Protein AF-0000000084627590 (afdb_homodimer)

pLDDT: mean 93.14, std 7.11, range [41.91, 98.88]

Organism: Rhizophagus irregularis (strain DAOM 197198w) (NCBI:txid1432141)

Radius of gyration: 23.49 Å; Cα contacts (8 Å, |Δi|>4): 809; chains: 2; bounding box: 44×70×53 Å

InterPro domains:
  IPR007681 Ran-interacting Mog1 protein [PF04603] (4-145)
  IPR007681 Ran-interacting Mog1 protein [PTHR15837] (4-186)
  IPR016123 Mog1/PsbP, alpha/beta/alpha sandwich [SSF55724] (2-186)

Structure (mmCIF, N/CA/C/O backbone):
data_AF-0000000084627590-model_v1
#
loop_
_entity.id
_entity.type
_entity.pdbx_description
1 polymer Mog1p
#
loop_
_atom_site.group_PDB
_atom_site.id
_atom_site.type_symbol
_atom_site.label_atom_id
_atom_site.label_alt_id
_atom_site.label_comp_id
_atom_site.label_asym_id
_atom_site.label_entity_id
_atom_site.label_seq_id
_atom_site.pdbx_PDB_ins_code
_atom_site.Cartn_x
_atom_site.Cartn_y
_atom_site.Cartn_z
_atom_site.occupancy
_atom_site.B_iso_or_equiv
_atom_site.auth_seq_id
_atom_site.auth_comp_id
_atom_site.auth_asym_id
_atom_site.auth_atom_id
_atom_site.pdbx_PDB_model_num
ATOM 1 N N . MET A 1 1 ? -9.508 18.25 -9.602 1 74.38 1 MET A N 1
ATOM 2 C CA . MET A 1 1 ? -10.688 18.078 -8.758 1 74.38 1 MET A CA 1
ATOM 3 C C . MET A 1 1 ? -10.289 17.672 -7.344 1 74.38 1 MET A C 1
ATOM 5 O O . MET A 1 1 ? -9.266 17 -7.148 1 74.38 1 MET A O 1
ATOM 9 N N . ASP A 1 2 ? -10.898 18.266 -6.332 1 90.06 2 ASP A N 1
ATOM 10 C CA . ASP A 1 2 ? -10.578 18 -4.934 1 90.06 2 ASP A CA 1
ATOM 11 C C . ASP A 1 2 ? -10.977 16.578 -4.539 1 90.06 2 ASP A C 1
ATOM 13 O O . ASP A 1 2 ? -11.938 16.031 -5.078 1 90.06 2 ASP A O 1
ATOM 17 N N . LYS A 1 3 ? -10.148 16.016 -3.76 1 95.44 3 LYS A N 1
ATOM 18 C CA . LYS A 1 3 ? -10.43 14.695 -3.223 1 95.44 3 LYS A CA 1
ATOM 19 C C . LYS A 1 3 ? -11.242 14.781 -1.937 1 95.44 3 LYS A C 1
ATOM 21 O O . LYS A 1 3 ? -10.984 15.641 -1.089 1 95.44 3 LYS A O 1
ATOM 26 N N . GLU A 1 4 ? -12.227 13.945 -1.84 1 95.62 4 GLU A N 1
ATOM 27 C CA . GLU A 1 4 ? -12.977 13.836 -0.59 1 95.62 4 GLU A CA 1
ATOM 28 C C . GLU A 1 4 ? -12.234 12.969 0.425 1 95.62 4 GLU A C 1
ATOM 30 O O . GLU A 1 4 ? -11.797 11.867 0.103 1 95.62 4 GLU A O 1
ATOM 35 N N . LEU A 1 5 ? -12.094 13.547 1.622 1 96.5 5 LEU A N 1
ATOM 36 C CA . LEU A 1 5 ? -11.445 12.844 2.723 1 96.5 5 LEU A CA 1
ATOM 37 C C . LEU A 1 5 ? -12.422 12.617 3.875 1 96.5 5 LEU A C 1
ATOM 39 O O . LEU A 1 5 ? -13.344 13.406 4.074 1 96.5 5 LEU A O 1
ATOM 43 N N . PHE A 1 6 ? -12.211 11.555 4.613 1 95.06 6 PHE A N 1
ATOM 44 C CA . PHE A 1 6 ? -13.016 11.234 5.789 1 95.06 6 PHE A CA 1
ATOM 45 C C . PHE A 1 6 ? -14.5 11.242 5.453 1 95.06 6 PHE A C 1
ATOM 47 O O . PHE A 1 6 ? -15.289 11.914 6.117 1 95.06 6 PHE A O 1
ATOM 54 N N . GLY A 1 7 ? -14.797 10.484 4.418 1 90.88 7 GLY A N 1
ATOM 55 C CA . GLY A 1 7 ? -16.188 10.344 4.027 1 90.88 7 GLY A CA 1
ATOM 56 C C . GLY A 1 7 ? -16.797 11.625 3.498 1 90.88 7 GLY A C 1
ATOM 57 O O . GLY A 1 7 ? -18.016 11.836 3.605 1 90.88 7 GLY A O 1
ATOM 58 N N . GLY A 1 8 ? -15.969 12.531 3.086 1 94.88 8 GLY A N 1
ATOM 59 C CA . GLY A 1 8 ? -16.469 13.773 2.52 1 94.88 8 GLY A CA 1
ATOM 60 C C . GLY A 1 8 ? -16.469 14.922 3.508 1 94.88 8 GLY A C 1
ATOM 61 O O . GLY A 1 8 ? -16.75 16.062 3.139 1 94.88 8 GLY A O 1
ATOM 62 N N . SER A 1 9 ? -16.109 14.672 4.695 1 96.81 9 SER A N 1
ATOM 63 C CA . SER A 1 9 ? -16.109 15.711 5.719 1 96.81 9 SER A CA 1
ATOM 64 C C . SER A 1 9 ? -15.023 16.734 5.465 1 96.81 9 SER A C 1
ATOM 66 O O . SER A 1 9 ? -15.117 17.891 5.914 1 96.81 9 SER A O 1
ATOM 68 N N . ILE A 1 10 ? -14.016 16.344 4.797 1 97.75 10 ILE A N 1
ATOM 69 C CA . ILE A 1 10 ? -12.922 17.219 4.375 1 97.75 10 ILE A CA 1
ATOM 70 C C . ILE A 1 10 ? -12.68 17.047 2.879 1 97.75 10 ILE A C 1
ATOM 72 O O . ILE A 1 10 ? -12.914 15.977 2.322 1 97.75 10 ILE A O 1
ATOM 76 N N . SER A 1 11 ? -12.336 18.125 2.209 1 98.19 11 SER A N 1
ATOM 77 C CA . SER A 1 11 ? -11.883 18.047 0.823 1 98.19 11 SER A CA 1
ATOM 78 C C . SER A 1 11 ? -10.586 18.812 0.62 1 98.19 11 SER A C 1
ATOM 80 O O . SER A 1 11 ? -10.344 19.828 1.282 1 98.19 11 SER A O 1
ATOM 82 N N . MET A 1 12 ? -9.805 18.375 -0.236 1 98.38 12 MET A N 1
ATOM 83 C CA . MET A 1 12 ? -8.508 18.984 -0.513 1 98.38 12 MET A CA 1
ATOM 84 C C . MET A 1 12 ? -7.926 18.453 -1.82 1 98.38 12 MET A C 1
ATOM 86 O O . MET A 1 12 ? -8.195 17.312 -2.211 1 98.38 12 MET A O 1
ATOM 90 N N . TYR A 1 13 ? -7.18 19.266 -2.439 1 98.31 13 TYR A N 1
ATOM 91 C CA . TYR A 1 13 ? -6.418 18.828 -3.602 1 98.31 13 TYR A CA 1
ATOM 92 C C . TYR A 1 13 ? -5.363 17.797 -3.205 1 98.31 13 TYR A C 1
ATOM 94 O O . TYR A 1 13 ? -4.68 17.969 -2.191 1 98.31 13 TYR A O 1
ATOM 102 N N . ILE A 1 14 ? -5.328 16.703 -3.912 1 98.19 14 ILE A N 1
ATOM 103 C CA . ILE A 1 14 ? -4.254 15.719 -3.854 1 98.19 14 ILE A CA 1
ATOM 104 C C . ILE A 1 14 ? -3.66 15.523 -5.246 1 98.19 14 ILE A C 1
ATOM 106 O O . ILE A 1 14 ? -4.391 15.258 -6.207 1 98.19 14 ILE A O 1
ATOM 110 N N . PRO A 1 15 ? -2.377 15.695 -5.363 1 96.5 15 PRO A N 1
ATOM 111 C CA . PRO A 1 15 ? -1.807 15.508 -6.699 1 96.5 15 PRO A CA 1
ATOM 112 C C . PRO A 1 15 ? -2.211 14.18 -7.332 1 96.5 15 PRO A C 1
ATOM 114 O O . PRO A 1 15 ? -2.271 13.156 -6.645 1 96.5 15 PRO A O 1
ATOM 117 N N . PRO A 1 16 ? -2.465 14.141 -8.617 1 93.19 16 PRO A N 1
ATOM 118 C CA . PRO A 1 16 ? -3.031 12.969 -9.289 1 93.19 16 PRO A CA 1
ATOM 119 C C . PRO A 1 16 ? -2.119 11.75 -9.227 1 93.19 16 PRO A C 1
ATOM 121 O O . PRO A 1 16 ? -2.59 10.609 -9.336 1 93.19 16 PRO A O 1
ATOM 124 N N . SER A 1 17 ? -0.89 11.922 -9.102 1 90.44 17 SER A N 1
ATOM 125 C CA . SER A 1 17 ? 0.046 10.805 -9.078 1 90.44 17 SER A CA 1
ATOM 126 C C . SER A 1 17 ? -0.026 10.047 -7.754 1 90.44 17 SER A C 1
ATOM 128 O O . SER A 1 17 ? 0.509 8.945 -7.629 1 90.44 17 SER A O 1
ATOM 130 N N . PHE A 1 18 ? -0.665 10.641 -6.734 1 93.5 18 PHE A N 1
ATOM 131 C CA . PHE A 1 18 ? -0.793 10 -5.43 1 93.5 18 PHE A CA 1
ATOM 132 C C . PHE A 1 18 ? -2.035 9.117 -5.379 1 93.5 18 PHE A C 1
ATOM 134 O O . PHE A 1 18 ? -3.098 9.5 -5.875 1 93.5 18 PHE A O 1
ATOM 141 N N . GLU A 1 19 ? -1.833 8.023 -4.789 1 89.75 19 GLU A N 1
ATOM 142 C CA . GLU A 1 19 ? -2.945 7.082 -4.664 1 89.75 19 GLU A CA 1
ATOM 143 C C . GLU A 1 19 ? -3.312 6.852 -3.201 1 89.75 19 GLU A C 1
ATOM 145 O O . GLU A 1 19 ? -2.436 6.789 -2.338 1 89.75 19 GLU A O 1
ATOM 150 N N . ASP A 1 20 ? -4.629 6.785 -3.025 1 92 20 ASP A N 1
ATOM 151 C CA . ASP A 1 20 ? -5.105 6.371 -1.708 1 92 20 ASP A CA 1
ATOM 152 C C . ASP A 1 20 ? -4.672 4.945 -1.39 1 92 20 ASP A C 1
ATOM 154 O O . ASP A 1 20 ? -4.996 4.012 -2.129 1 92 20 ASP A O 1
ATOM 158 N N . ILE A 1 21 ? -3.979 4.699 -0.208 1 90.88 21 ILE A N 1
ATOM 159 C CA . ILE A 1 21 ? -3.389 3.383 0.012 1 90.88 21 ILE A CA 1
ATOM 160 C C . ILE A 1 21 ? -4.242 2.592 1.001 1 90.88 21 ILE A C 1
ATOM 162 O O . ILE A 1 21 ? -3.812 1.56 1.519 1 90.88 21 ILE A O 1
ATOM 166 N N . SER A 1 22 ? -5.465 3.068 1.294 1 89.06 22 SER A N 1
ATOM 167 C CA . SER A 1 22 ? -6.332 2.404 2.262 1 89.06 22 SER A CA 1
ATOM 168 C C . SER A 1 22 ? -6.727 1.011 1.786 1 89.06 22 SER A C 1
ATOM 170 O O . SER A 1 22 ? -7.137 0.168 2.588 1 89.06 22 SER A O 1
ATOM 172 N N . ASN A 1 23 ? -6.531 0.761 0.473 1 83.94 23 ASN A N 1
ATOM 173 C CA . ASN A 1 23 ? -6.848 -0.558 -0.065 1 83.94 23 ASN A CA 1
ATOM 174 C C . ASN A 1 23 ? -5.625 -1.474 -0.052 1 83.94 23 ASN A C 1
ATOM 176 O O . ASN A 1 23 ? -5.734 -2.662 -0.364 1 83.94 23 ASN A O 1
ATOM 180 N N . VAL A 1 24 ? -4.508 -0.949 0.271 1 86.25 24 VAL A N 1
ATOM 181 C CA . VAL A 1 24 ? -3.262 -1.706 0.234 1 86.25 24 VAL A CA 1
ATOM 182 C C . VAL A 1 24 ? -2.836 -2.072 1.654 1 86.25 24 VAL A C 1
ATOM 184 O O . VAL A 1 24 ? -2.295 -3.154 1.887 1 86.25 24 VAL A O 1
ATOM 187 N N . ARG A 1 25 ? -3.158 -1.217 2.578 1 89.31 25 ARG A N 1
ATOM 188 C CA . ARG A 1 25 ? -2.855 -1.456 3.984 1 89.31 25 ARG A CA 1
ATOM 189 C C . ARG A 1 25 ? -3.932 -0.858 4.887 1 89.31 25 ARG A C 1
ATOM 191 O O . ARG A 1 25 ? -4.734 -0.036 4.441 1 89.31 25 ARG A O 1
ATOM 198 N N . ASN A 1 26 ? -3.869 -1.339 6.121 1 89.62 26 ASN A N 1
ATOM 199 C CA . ASN A 1 26 ? -4.801 -0.792 7.098 1 89.62 26 ASN A CA 1
ATOM 200 C C . ASN A 1 26 ? -4.438 0.641 7.48 1 89.62 26 ASN A C 1
ATOM 202 O O . ASN A 1 26 ? -3.285 0.925 7.812 1 89.62 26 ASN A O 1
ATOM 206 N N . VAL A 1 27 ? -5.355 1.56 7.363 1 93.12 27 VAL A N 1
ATOM 207 C CA . VAL A 1 27 ? -5.219 2.957 7.758 1 93.12 27 VAL A CA 1
ATOM 208 C C . VAL A 1 27 ? -6.285 3.309 8.797 1 93.12 27 VAL A C 1
ATOM 210 O O . VAL A 1 27 ? -7.477 3.082 8.57 1 93.12 27 VAL A O 1
ATOM 213 N N . PRO A 1 28 ? -5.875 3.855 9.977 1 93.19 28 PRO A N 1
ATOM 214 C CA . PRO A 1 28 ? -6.844 4.227 11.008 1 93.19 28 PRO A CA 1
ATOM 215 C C . PRO A 1 28 ? -7.906 5.199 10.5 1 93.19 28 PRO A C 1
ATOM 217 O O . PRO A 1 28 ? -7.641 5.984 9.586 1 93.19 28 PRO A O 1
ATOM 220 N N . ASP A 1 29 ? -9.07 5.27 11.164 1 91.81 29 ASP A N 1
ATOM 221 C CA . ASP A 1 29 ? -10.211 6.086 10.758 1 91.81 29 ASP A CA 1
ATOM 222 C C . ASP A 1 29 ? -9.883 7.574 10.852 1 91.81 29 ASP A C 1
ATOM 224 O O . ASP A 1 29 ? -10.461 8.391 10.125 1 91.81 29 ASP A O 1
ATOM 228 N N . ASN A 1 30 ? -8.961 7.961 11.711 1 95.44 30 ASN A N 1
ATOM 229 C CA . ASN A 1 30 ? -8.641 9.375 11.891 1 95.44 30 ASN A CA 1
ATOM 230 C C . ASN A 1 30 ? -7.484 9.805 10.984 1 95.44 30 ASN A C 1
ATOM 232 O O . ASN A 1 30 ? -6.852 10.828 11.227 1 95.44 30 ASN A O 1
ATOM 236 N N . GLN A 1 31 ? -7.195 8.93 9.992 1 97.06 31 GLN A N 1
ATOM 237 C CA . GLN A 1 31 ? -6.062 9.195 9.117 1 97.06 31 GLN A CA 1
ATOM 238 C C . GLN A 1 31 ? -6.406 8.898 7.66 1 97.06 31 GLN A C 1
ATOM 240 O O . GLN A 1 31 ? -7.234 8.031 7.375 1 97.06 31 GLN A O 1
ATOM 245 N N . GLU A 1 32 ? -5.969 9.648 6.742 1 97.19 32 GLU A N 1
ATOM 246 C CA . GLU A 1 32 ? -5.922 9.398 5.305 1 97.19 32 GLU A CA 1
ATOM 247 C C . GLU A 1 32 ? -4.488 9.414 4.789 1 97.19 32 GLU A C 1
ATOM 249 O O . GLU A 1 32 ? -3.705 10.297 5.141 1 97.19 32 GLU A O 1
ATOM 254 N N . VAL A 1 33 ? -4.168 8.398 4.027 1 96.56 33 VAL A N 1
ATOM 255 C CA . VAL A 1 33 ? -2.789 8.281 3.562 1 96.56 33 VAL A CA 1
ATOM 256 C C . VAL A 1 33 ? -2.768 8.109 2.047 1 96.56 33 VAL A C 1
ATOM 258 O O . VAL A 1 33 ? -3.477 7.258 1.504 1 96.56 33 VAL A O 1
ATOM 261 N N . PHE A 1 34 ? -1.987 8.922 1.354 1 96.06 34 PHE A N 1
ATOM 262 C CA . PHE A 1 34 ? -1.759 8.859 -0.085 1 96.06 34 PHE A CA 1
ATOM 263 C C . PHE A 1 34 ? -0.277 8.688 -0.392 1 96.06 34 PHE A C 1
ATOM 265 O O . PHE A 1 34 ? 0.574 9.289 0.268 1 96.06 34 PHE A O 1
ATOM 272 N N . ALA A 1 35 ? 0.013 7.863 -1.338 1 93.62 35 ALA A N 1
ATOM 273 C CA . ALA A 1 35 ? 1.41 7.625 -1.689 1 93.62 35 ALA A CA 1
ATOM 274 C C . ALA A 1 35 ? 1.607 7.656 -3.203 1 93.62 35 ALA A C 1
ATOM 276 O O . ALA A 1 35 ? 0.718 7.258 -3.959 1 93.62 35 ALA A O 1
ATOM 277 N N . ASP A 1 36 ? 2.711 8.211 -3.57 1 90.62 36 ASP A N 1
ATOM 278 C CA . ASP A 1 36 ? 3.207 8.078 -4.938 1 90.62 36 ASP A CA 1
ATOM 279 C C . ASP A 1 36 ? 4.223 6.941 -5.043 1 90.62 36 ASP A C 1
ATOM 281 O O . ASP A 1 36 ? 5.367 7.082 -4.605 1 90.62 36 ASP A O 1
ATOM 285 N N . VAL A 1 37 ? 3.883 5.871 -5.68 1 79.56 37 VAL A N 1
ATOM 286 C CA . VAL A 1 37 ? 4.676 4.648 -5.664 1 79.56 37 VAL A CA 1
ATOM 287 C C . VAL A 1 37 ? 5.961 4.852 -6.461 1 79.56 37 VAL A C 1
ATOM 289 O O . VAL A 1 37 ? 6.941 4.125 -6.27 1 79.56 37 VAL A O 1
ATOM 292 N N . ASN A 1 38 ? 5.992 5.812 -7.273 1 80.62 38 ASN A N 1
ATOM 293 C CA . ASN A 1 38 ? 7.156 6.035 -8.125 1 80.62 38 ASN A CA 1
ATOM 294 C C . ASN A 1 38 ? 8.195 6.906 -7.434 1 80.62 38 ASN A C 1
ATOM 296 O O . ASN A 1 38 ? 9.383 6.848 -7.766 1 80.62 38 ASN A O 1
ATOM 300 N N . THR A 1 39 ? 7.766 7.723 -6.5 1 85.25 39 THR A N 1
ATOM 301 C CA . THR A 1 39 ? 8.695 8.68 -5.902 1 85.25 39 THR A CA 1
ATOM 302 C C . THR A 1 39 ? 8.859 8.406 -4.406 1 85.25 39 THR A C 1
ATOM 304 O O . THR A 1 39 ? 9.703 9.023 -3.75 1 85.25 39 THR A O 1
ATOM 307 N N . ASP A 1 40 ? 8.102 7.562 -3.795 1 89.5 40 ASP A N 1
ATOM 308 C CA . ASP A 1 40 ? 8.078 7.242 -2.371 1 89.5 40 ASP A CA 1
ATOM 309 C C . ASP A 1 40 ? 7.555 8.422 -1.554 1 89.5 40 ASP A C 1
ATOM 311 O O . ASP A 1 40 ? 7.797 8.5 -0.347 1 89.5 40 ASP A O 1
ATOM 315 N N . GLN A 1 41 ? 7.043 9.375 -2.227 1 94.31 41 GLN A N 1
ATOM 316 C CA . GLN A 1 41 ? 6.418 10.484 -1.515 1 94.31 41 GLN A CA 1
ATOM 317 C C . GLN A 1 41 ? 5.078 10.07 -0.914 1 94.31 41 GLN A C 1
ATOM 319 O O . GLN A 1 41 ? 4.434 9.141 -1.405 1 94.31 41 GLN A O 1
ATOM 324 N N . SER A 1 42 ? 4.723 10.758 0.179 1 96.31 42 SER A N 1
ATOM 325 C CA . SER A 1 42 ? 3.441 10.445 0.808 1 96.31 42 SER A CA 1
ATOM 326 C C . SER A 1 42 ? 2.805 11.688 1.413 1 96.31 42 SER A C 1
ATOM 328 O O . SER A 1 42 ? 3.506 12.641 1.765 1 96.31 42 SER A O 1
ATOM 330 N N . ILE A 1 43 ? 1.521 11.75 1.382 1 98.38 43 ILE A N 1
ATOM 331 C CA . ILE A 1 43 ? 0.683 12.766 2.002 1 98.38 43 ILE A CA 1
ATOM 332 C C . ILE A 1 43 ? -0.211 12.133 3.061 1 98.38 43 ILE A C 1
ATOM 334 O O . ILE A 1 43 ? -0.891 11.133 2.793 1 98.38 43 ILE A O 1
ATOM 338 N N . ILE A 1 44 ? -0.151 12.688 4.266 1 98.38 44 ILE A N 1
ATOM 339 C CA . ILE A 1 44 ? -0.935 12.141 5.371 1 98.38 44 ILE A CA 1
ATOM 340 C C . ILE A 1 44 ? -1.779 13.25 6 1 98.38 44 ILE A C 1
ATOM 342 O O . ILE A 1 44 ? -1.278 14.336 6.277 1 98.38 44 ILE A O 1
ATOM 346 N N . VAL A 1 45 ? -3.051 13.031 6.152 1 98.69 45 VAL A N 1
ATOM 347 C CA . VAL A 1 45 ? -3.951 13.906 6.895 1 98.69 45 VAL A CA 1
ATOM 348 C C . VAL A 1 45 ? -4.441 13.195 8.148 1 98.69 45 VAL A C 1
ATOM 350 O O . VAL A 1 45 ? -5.035 12.109 8.07 1 98.69 45 VAL A O 1
ATOM 353 N N . GLU A 1 46 ? -4.203 13.773 9.305 1 98.19 46 GLU A N 1
ATOM 354 C CA . GLU A 1 46 ? -4.562 13.141 10.57 1 98.19 46 GLU A CA 1
ATOM 355 C C . GLU A 1 46 ? -5.434 14.062 11.422 1 98.19 46 GLU A C 1
ATOM 357 O O . GLU A 1 46 ? -5.188 15.273 11.484 1 98.19 46 GLU A O 1
ATOM 362 N N . ILE A 1 47 ? -6.398 13.492 11.961 1 97.88 47 ILE A N 1
ATOM 363 C CA . ILE A 1 47 ? -7.207 14.164 12.977 1 97.88 47 ILE A CA 1
ATOM 364 C C . ILE A 1 47 ? -6.785 13.688 14.367 1 97.88 47 ILE A C 1
ATOM 366 O O . ILE A 1 47 ? -6.961 12.516 14.703 1 97.88 47 ILE A O 1
ATOM 370 N N . LEU A 1 48 ? -6.242 14.578 15.133 1 97.06 48 LEU A N 1
ATOM 371 C CA . LEU A 1 48 ? -5.664 14.234 16.422 1 97.06 48 LEU A CA 1
ATOM 372 C C . LEU A 1 48 ? -6.348 15 17.547 1 97.06 48 LEU A C 1
ATOM 374 O O . LEU A 1 48 ? -7.102 15.938 17.297 1 97.06 48 LEU A O 1
ATOM 378 N N . GLU A 1 49 ? -6.066 14.477 18.734 1 94.5 49 GLU A N 1
ATOM 379 C CA . GLU A 1 49 ? -6.535 15.219 19.906 1 94.5 49 GLU A CA 1
ATOM 380 C C . GLU A 1 49 ? -5.812 16.547 20.047 1 94.5 49 GLU A C 1
ATOM 382 O O . GLU A 1 49 ? -4.602 16.641 19.812 1 94.5 49 GLU A O 1
ATOM 387 N N . PHE A 1 50 ? -6.52 17.516 20.516 1 95.62 50 PHE A N 1
ATOM 388 C CA . PHE A 1 50 ? -5.98 18.859 20.734 1 95.62 50 PHE A CA 1
ATOM 389 C C . PHE A 1 50 ? -4.898 18.828 21.812 1 95.62 50 PHE A C 1
ATOM 391 O O . PHE A 1 50 ? -5.113 18.297 22.906 1 95.62 50 PHE A O 1
ATOM 398 N N . VAL A 1 51 ? -3.736 19.312 21.469 1 93.75 51 VAL A N 1
ATOM 399 C CA . VAL A 1 51 ? -2.668 19.406 22.453 1 93.75 51 VAL A CA 1
ATOM 400 C C . VAL A 1 51 ? -2.869 20.641 23.328 1 93.75 51 VAL A C 1
ATOM 402 O O . VAL A 1 51 ? -2.625 21.766 22.875 1 93.75 51 VAL A O 1
ATOM 405 N N . LYS A 1 52 ? -3.26 20.5 24.531 1 89.31 52 LYS A N 1
ATOM 406 C CA . LYS A 1 52 ? -3.627 21.578 25.438 1 89.31 52 LYS A CA 1
ATOM 407 C C . LYS A 1 52 ? -2.41 22.094 26.203 1 89.31 52 LYS A C 1
ATOM 409 O O . LYS A 1 52 ? -2.385 23.25 26.641 1 89.31 52 LYS A O 1
ATOM 414 N N . GLN A 1 53 ? -1.406 21.344 26.25 1 84.69 53 GLN A N 1
ATOM 415 C CA . GLN A 1 53 ? -0.326 21.594 27.203 1 84.69 53 GLN A CA 1
ATOM 416 C C . GLN A 1 53 ? 0.645 22.641 26.672 1 84.69 53 GLN A C 1
ATOM 418 O O . GLN A 1 53 ? 1.524 23.109 27.406 1 84.69 53 GLN A O 1
ATOM 423 N N . VAL A 1 54 ? 0.51 23 25.422 1 82.44 54 VAL A N 1
ATOM 424 C CA . VAL A 1 54 ? 1.504 23.906 24.859 1 82.44 54 VAL A CA 1
ATOM 425 C C . VAL A 1 54 ? 0.804 25.031 24.109 1 82.44 54 VAL A C 1
ATOM 427 O O . VAL A 1 54 ? -0.359 24.891 23.719 1 82.44 54 VAL A O 1
ATOM 430 N N . ALA A 1 55 ? 1.556 26.156 24.047 1 82.31 55 ALA A N 1
ATOM 431 C CA . ALA A 1 55 ? 1.088 27.281 23.219 1 82.31 55 ALA A CA 1
ATOM 432 C C . ALA A 1 55 ? 1.006 26.875 21.75 1 82.31 55 ALA A C 1
ATOM 434 O O . ALA A 1 55 ? 1.549 25.844 21.359 1 82.31 55 ALA A O 1
ATOM 435 N N . ASN A 1 56 ? 0.36 27.75 20.953 1 81.62 56 ASN A N 1
ATOM 436 C CA . ASN A 1 56 ? 0.041 27.438 19.578 1 81.62 56 ASN A CA 1
ATOM 437 C C . ASN A 1 56 ? 1.297 27.109 18.766 1 81.62 56 ASN A C 1
ATOM 439 O O . ASN A 1 56 ? 1.388 26.031 18.156 1 81.62 56 ASN A O 1
ATOM 443 N N . GLU A 1 57 ? 2.287 27.938 18.812 1 82.06 57 GLU A N 1
ATOM 444 C CA . GLU A 1 57 ? 3.49 27.688 18.031 1 82.06 57 GLU A CA 1
ATOM 445 C C . GLU A 1 57 ? 4.23 26.453 18.516 1 82.06 57 GLU A C 1
ATOM 447 O O . GLU A 1 57 ? 4.805 25.703 17.703 1 82.06 57 GLU A O 1
ATOM 452 N N . ASP A 1 58 ? 4.152 26.172 19.766 1 93.19 58 ASP A N 1
ATOM 453 C CA . ASP A 1 58 ? 4.809 25.016 20.359 1 93.19 58 ASP A CA 1
ATOM 454 C C . ASP A 1 58 ? 4.07 23.719 20 1 93.19 58 ASP A C 1
ATOM 456 O O . ASP A 1 58 ? 4.668 22.641 19.984 1 93.19 58 ASP A O 1
ATOM 460 N N . ALA A 1 59 ? 2.803 23.891 19.656 1 95.94 59 ALA A N 1
ATOM 461 C CA . ALA A 1 59 ? 2.027 22.734 19.25 1 95.94 59 ALA A CA 1
ATOM 462 C C . ALA A 1 59 ? 2.543 22.156 17.938 1 95.94 59 ALA A C 1
ATOM 464 O O . ALA A 1 59 ? 2.564 20.938 17.75 1 95.94 59 ALA A O 1
ATOM 465 N N . ALA A 1 60 ? 2.99 23.047 17.016 1 96.56 60 ALA A N 1
ATOM 466 C CA . ALA A 1 60 ? 3.572 22.578 15.758 1 96.56 60 ALA A CA 1
ATOM 467 C C . ALA A 1 60 ? 4.824 21.75 16 1 96.56 60 ALA A C 1
ATOM 469 O O . ALA A 1 60 ? 4.977 20.672 15.43 1 96.56 60 ALA A O 1
ATOM 470 N N . LYS A 1 61 ? 5.656 22.281 16.891 1 96 61 LYS A N 1
ATOM 471 C CA . LYS A 1 61 ? 6.863 21.547 17.25 1 96 61 LYS A CA 1
ATOM 472 C C . LYS A 1 61 ? 6.52 20.203 17.891 1 96 61 LYS A C 1
ATOM 474 O O . LYS A 1 61 ? 7.137 19.188 17.578 1 96 61 LYS A O 1
ATOM 479 N N . TYR A 1 62 ? 5.574 20.266 18.734 1 96.69 62 TYR A N 1
ATOM 480 C CA . TYR A 1 62 ? 5.133 19.047 19.438 1 96.69 62 TYR A CA 1
ATOM 481 C C . TYR A 1 62 ? 4.703 17.984 18.438 1 96.69 62 TYR A C 1
ATOM 483 O O . TYR A 1 62 ? 5.137 16.828 18.531 1 96.69 62 TYR A O 1
ATOM 491 N N . HIS A 1 63 ? 3.852 18.297 17.484 1 97.31 63 HIS A N 1
ATOM 492 C CA . HIS A 1 63 ? 3.363 17.359 16.484 1 97.31 63 HIS A CA 1
ATOM 493 C C . HIS A 1 63 ? 4.492 16.891 15.578 1 97.31 63 HIS A C 1
ATOM 495 O O . HIS A 1 63 ? 4.551 15.711 15.203 1 97.31 63 HIS A O 1
ATOM 501 N N . PHE A 1 64 ? 5.371 17.797 15.18 1 97.5 64 PHE A N 1
ATOM 502 C CA . PHE A 1 64 ? 6.496 17.422 14.328 1 97.5 64 PHE A CA 1
ATOM 503 C C . PHE A 1 64 ? 7.383 16.391 15.031 1 97.5 64 PHE A C 1
ATOM 505 O O . PHE A 1 64 ? 7.805 15.406 14.422 1 97.5 64 PHE A O 1
ATOM 512 N N . ASP A 1 65 ? 7.605 16.641 16.328 1 95.94 65 ASP A N 1
ATOM 513 C CA . ASP A 1 65 ? 8.406 15.719 17.125 1 95.94 65 ASP A CA 1
ATOM 514 C C . ASP A 1 65 ? 7.719 14.367 17.266 1 95.94 65 ASP A C 1
ATOM 516 O O . ASP A 1 65 ? 8.375 13.328 17.297 1 95.94 65 ASP A O 1
ATOM 520 N N . SER A 1 66 ? 6.434 14.414 17.406 1 96.12 66 SER A N 1
ATOM 521 C CA . SER A 1 66 ? 5.668 13.18 17.469 1 96.12 66 SER A CA 1
ATOM 522 C C . SER A 1 66 ? 5.824 12.367 16.188 1 96.12 66 SER A C 1
ATOM 524 O O . SER A 1 66 ? 5.984 11.141 16.234 1 96.12 66 SER A O 1
ATOM 526 N N . ILE A 1 67 ? 5.762 13.039 15.039 1 96.75 67 ILE A N 1
ATOM 527 C CA . ILE A 1 67 ? 5.949 12.391 13.75 1 96.75 67 ILE A CA 1
ATOM 528 C C . ILE A 1 67 ? 7.352 11.789 13.672 1 96.75 67 ILE A C 1
ATOM 530 O O . ILE A 1 67 ? 7.523 10.664 13.188 1 96.75 67 ILE A O 1
ATOM 534 N N . ALA A 1 68 ? 8.32 12.547 14.156 1 97.06 68 ALA A N 1
ATOM 535 C CA . ALA A 1 68 ? 9.68 12.023 14.195 1 97.06 68 ALA A CA 1
ATOM 536 C C . ALA A 1 68 ? 9.758 10.742 15.023 1 97.06 68 ALA A C 1
ATOM 538 O O . ALA A 1 68 ? 10.438 9.789 14.641 1 97.06 68 ALA A O 1
ATOM 539 N N . SER A 1 69 ? 9.078 10.766 16.141 1 96 69 SER A N 1
ATOM 540 C CA . SER A 1 69 ? 9.039 9.578 16.984 1 96 69 SER A CA 1
ATOM 541 C C . SER A 1 69 ? 8.383 8.406 16.266 1 96 69 SER A C 1
ATOM 543 O O . SER A 1 69 ? 8.906 7.285 16.297 1 96 69 SER A O 1
ATOM 545 N N . ASP A 1 70 ? 7.258 8.633 15.609 1 94.19 70 ASP A N 1
ATOM 546 C CA . ASP A 1 70 ? 6.559 7.602 14.844 1 94.19 70 ASP A CA 1
ATOM 547 C C . ASP A 1 70 ? 7.461 7.016 13.766 1 94.19 70 ASP A C 1
ATOM 549 O O . ASP A 1 70 ? 7.348 5.836 13.43 1 94.19 70 ASP A O 1
ATOM 553 N N . ASN A 1 71 ? 8.336 7.84 13.203 1 94.19 71 ASN A N 1
ATOM 554 C CA . ASN A 1 71 ? 9.211 7.438 12.109 1 94.19 71 ASN A CA 1
ATOM 555 C C . ASN A 1 71 ? 10.547 6.895 12.625 1 94.19 71 ASN A C 1
ATOM 557 O O . ASN A 1 71 ? 11.461 6.641 11.836 1 94.19 71 ASN A O 1
ATOM 561 N N . ASP A 1 72 ? 10.719 6.77 13.953 1 93.69 72 ASP A N 1
ATOM 562 C CA . ASP A 1 72 ? 11.977 6.367 14.578 1 93.69 72 ASP A CA 1
ATOM 563 C C . ASP A 1 72 ? 13.125 7.273 14.141 1 93.69 72 ASP A C 1
ATOM 565 O O . ASP A 1 72 ? 14.203 6.793 13.781 1 93.69 72 ASP A O 1
ATOM 569 N N . ALA A 1 73 ? 12.828 8.555 14.078 1 93.62 73 ALA A N 1
ATOM 570 C CA . ALA A 1 73 ? 13.797 9.523 13.586 1 93.62 73 ALA A CA 1
ATOM 571 C C . ALA A 1 73 ? 14.07 10.609 14.625 1 93.62 73 ALA A C 1
ATOM 573 O O . ALA A 1 73 ? 14.477 11.719 14.281 1 93.62 73 ALA A O 1
ATOM 574 N N . GLU A 1 74 ? 13.867 10.359 15.867 1 89.19 74 GLU A N 1
ATOM 575 C CA . GLU A 1 74 ? 14 11.367 16.906 1 89.19 74 GLU A CA 1
ATOM 576 C C . GLU A 1 74 ? 15.406 11.961 16.938 1 89.19 74 GLU A C 1
ATOM 578 O O . GLU A 1 74 ? 15.57 13.172 17.094 1 89.19 74 GLU A O 1
ATOM 583 N N . ASN A 1 75 ? 16.312 11.07 16.766 1 86.44 75 ASN A N 1
ATOM 584 C CA . ASN A 1 75 ? 17.703 11.516 16.844 1 86.44 75 ASN A CA 1
ATOM 585 C C . ASN A 1 75 ? 18.203 12.086 15.523 1 86.44 75 ASN A C 1
ATOM 587 O O . ASN A 1 75 ? 19.312 12.602 15.438 1 86.44 75 ASN A O 1
ATOM 591 N N . PHE A 1 76 ? 17.422 12.023 14.531 1 87.5 76 PHE A N 1
ATOM 592 C CA . PHE A 1 76 ? 17.766 12.484 13.188 1 87.5 76 PHE A CA 1
ATOM 593 C C . PHE A 1 76 ? 16.656 13.359 12.617 1 87.5 76 PHE A C 1
ATOM 595 O O . PHE A 1 76 ? 16.188 13.133 11.508 1 87.5 76 PHE A O 1
ATOM 602 N N . ASN A 1 77 ? 16.266 14.266 13.398 1 92.88 77 ASN A N 1
ATOM 603 C CA . ASN A 1 77 ? 15.156 15.164 13.148 1 92.88 77 ASN A CA 1
ATOM 604 C C . ASN A 1 77 ? 15.555 16.625 13.328 1 92.88 77 ASN A C 1
ATOM 606 O O . ASN A 1 77 ? 16.109 17 14.367 1 92.88 77 ASN A O 1
ATOM 610 N N . THR A 1 78 ? 15.383 17.484 12.336 1 96.75 78 THR A N 1
ATOM 611 C CA . THR A 1 78 ? 15.656 18.906 12.398 1 96.75 78 THR A CA 1
ATOM 612 C C . THR A 1 78 ? 14.453 19.719 11.922 1 96.75 78 THR A C 1
ATOM 614 O O . THR A 1 78 ? 13.906 19.438 10.852 1 96.75 78 THR A O 1
ATOM 617 N N . ILE A 1 79 ? 14.078 20.688 12.695 1 96.88 79 ILE A N 1
ATOM 618 C CA . ILE A 1 79 ? 13.062 21.641 12.281 1 96.88 79 ILE A CA 1
ATOM 619 C C . ILE A 1 79 ? 13.742 22.859 11.656 1 96.88 79 ILE A C 1
ATOM 621 O O . ILE A 1 79 ? 14.641 23.453 12.258 1 96.88 79 ILE A O 1
ATOM 625 N N . HIS A 1 80 ? 13.32 23.234 10.508 1 97.25 80 HIS A N 1
ATOM 626 C CA . HIS A 1 80 ? 13.914 24.375 9.812 1 97.25 80 HIS A CA 1
ATOM 627 C C . HIS A 1 80 ? 13.172 25.672 10.133 1 97.25 80 HIS A C 1
ATOM 629 O O . HIS A 1 80 ? 13.781 26.719 10.297 1 97.25 80 HIS A O 1
ATOM 635 N N . GLN A 1 81 ? 11.906 25.562 10.078 1 96.5 81 GLN A N 1
ATOM 636 C CA . GLN A 1 81 ? 11.109 26.781 10.242 1 96.5 81 GLN A CA 1
ATOM 637 C C . GLN A 1 81 ? 9.711 26.453 10.758 1 96.5 81 GLN A C 1
ATOM 639 O O . GLN A 1 81 ? 9.141 25.422 10.398 1 96.5 81 GLN A O 1
ATOM 644 N N . ILE A 1 82 ? 9.219 27.281 11.641 1 97.06 82 ILE A N 1
ATOM 645 C CA . ILE A 1 82 ? 7.812 27.312 12.039 1 97.06 82 ILE A CA 1
ATOM 646 C C . ILE A 1 82 ? 7.234 28.703 11.82 1 97.06 82 ILE A C 1
ATOM 648 O O . ILE A 1 82 ? 7.797 29.688 12.297 1 97.06 82 ILE A O 1
ATOM 652 N N . THR A 1 83 ? 6.211 28.766 11.094 1 96.88 83 THR A N 1
ATOM 653 C CA . THR A 1 83 ? 5.59 30.062 10.82 1 96.88 83 THR A CA 1
ATOM 654 C C . THR A 1 83 ? 4.074 29.969 10.969 1 96.88 83 THR A C 1
ATOM 656 O O . THR A 1 83 ? 3.49 28.906 10.797 1 96.88 83 THR A O 1
ATOM 659 N N . GLN A 1 84 ? 3.494 31.062 11.281 1 96.12 84 GLN A N 1
ATOM 660 C CA . GLN A 1 84 ? 2.037 31.125 11.312 1 96.12 84 GLN A CA 1
ATOM 661 C C . GLN A 1 84 ? 1.467 31.281 9.906 1 96.12 84 GLN A C 1
ATOM 663 O O . GLN A 1 84 ? 2.002 32.031 9.086 1 96.12 84 GLN A O 1
ATOM 668 N N . LEU A 1 85 ? 0.439 30.469 9.656 1 96.81 85 LEU A N 1
ATOM 669 C CA . LEU A 1 85 ? -0.266 30.578 8.383 1 96.81 85 LEU A CA 1
ATOM 670 C C . LEU A 1 85 ? -1.4 31.594 8.477 1 96.81 85 LEU A C 1
ATOM 672 O O . LEU A 1 85 ? -1.913 31.859 9.562 1 96.81 85 LEU A O 1
ATOM 676 N N . THR A 1 86 ? -1.767 32.156 7.309 1 95.19 86 THR A N 1
ATOM 677 C CA . THR A 1 86 ? -2.812 33.188 7.266 1 95.19 86 THR A CA 1
ATOM 678 C C . THR A 1 86 ? -3.994 32.688 6.426 1 95.19 86 THR A C 1
ATOM 680 O O . THR A 1 86 ? -3.918 31.656 5.77 1 95.19 86 THR A O 1
ATOM 683 N N . SER A 1 87 ? -5.051 33.469 6.445 1 95.06 87 SER A N 1
ATOM 684 C CA . SER A 1 87 ? -6.258 33.188 5.68 1 95.06 87 SER A CA 1
ATOM 685 C C . SER A 1 87 ? -6.004 33.281 4.18 1 95.06 87 SER A C 1
ATOM 687 O O . SER A 1 87 ? -6.773 32.75 3.377 1 95.06 87 SER A O 1
ATOM 689 N N . GLN A 1 88 ? -4.969 33.969 3.818 1 95 88 GLN A N 1
ATOM 690 C CA . GLN A 1 88 ? -4.605 34.031 2.408 1 95 88 GLN A CA 1
ATOM 691 C C . GLN A 1 88 ? -4.121 32.688 1.902 1 95 88 GLN A C 1
ATOM 693 O O . GLN A 1 88 ? -4.414 32.281 0.77 1 95 88 GLN A O 1
ATOM 698 N N . GLU A 1 89 ? -3.387 31.938 2.754 1 96 89 GLU A N 1
ATOM 699 C CA . GLU A 1 89 ? -2.83 30.641 2.395 1 96 89 GLU A CA 1
ATOM 700 C C . GLU A 1 89 ? -3.869 29.531 2.553 1 96 89 GLU A C 1
ATOM 702 O O . GLU A 1 89 ? -3.836 28.531 1.829 1 96 89 GLU A O 1
ATOM 707 N N . ILE A 1 90 ? -4.711 29.719 3.502 1 96.88 90 IL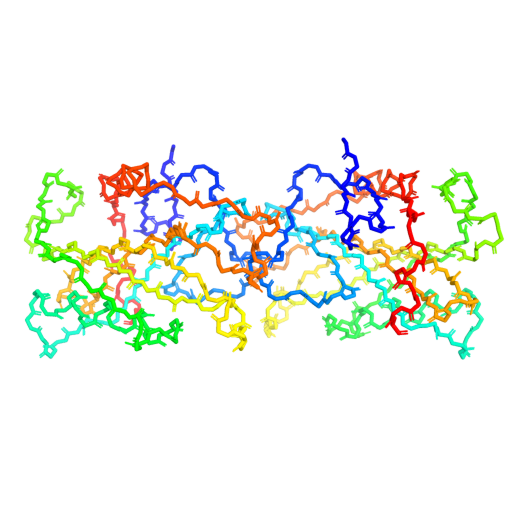E A N 1
ATOM 708 C CA . ILE A 1 90 ? -5.781 28.781 3.789 1 96.88 90 ILE A CA 1
ATOM 709 C C . ILE A 1 90 ? -7.121 29.5 3.838 1 96.88 90 ILE A C 1
ATOM 711 O O . ILE A 1 90 ? -7.648 29.766 4.922 1 96.88 90 ILE A O 1
ATOM 715 N N . PRO A 1 91 ? -7.766 29.672 2.74 1 96.69 91 PRO A N 1
ATOM 716 C CA . PRO A 1 91 ? -8.891 30.594 2.674 1 96.69 91 PRO A CA 1
ATOM 717 C C . PRO A 1 91 ? -10.203 29.984 3.162 1 96.69 91 PRO A C 1
ATOM 719 O O . PRO A 1 91 ? -11.18 30.703 3.393 1 96.69 91 PRO A O 1
ATOM 722 N N . ASN A 1 92 ? -10.266 28.719 3.336 1 96.94 92 ASN A N 1
ATOM 723 C CA . ASN A 1 92 ? -11.562 28.094 3.543 1 96.94 92 ASN A CA 1
ATOM 724 C C . ASN A 1 92 ? -11.781 27.719 5.008 1 96.94 92 ASN A C 1
ATOM 726 O O . ASN A 1 92 ? -12.703 26.984 5.336 1 96.94 92 ASN A O 1
ATOM 730 N N . LEU A 1 93 ? -10.914 28.188 5.871 1 96.5 93 LEU A N 1
ATOM 731 C CA . LEU A 1 93 ? -11.094 28 7.305 1 96.5 93 LEU A CA 1
ATOM 732 C C . LEU A 1 93 ? -11.5 29.297 7.992 1 96.5 93 LEU A C 1
ATOM 734 O O . LEU A 1 93 ? -11.258 30.375 7.461 1 96.5 93 LEU A O 1
ATOM 738 N N . PRO A 1 94 ? -12.156 29.156 9.172 1 93.75 94 PRO A N 1
ATOM 739 C CA . PRO A 1 94 ? -12.453 30.375 9.922 1 93.75 94 PRO A CA 1
ATOM 740 C C . PRO A 1 94 ? -11.219 31.234 10.172 1 93.75 94 PRO A C 1
ATOM 742 O O . PRO A 1 94 ? -10.133 30.703 10.438 1 93.75 94 PRO A O 1
ATOM 745 N N . SER A 1 95 ? -11.336 32.5 10.141 1 90.81 95 SER A N 1
ATOM 746 C CA . SER A 1 95 ? -10.219 33.438 10.195 1 90.81 95 SER A CA 1
ATOM 747 C C . SER A 1 95 ? -9.492 33.375 11.531 1 90.81 95 SER A C 1
ATOM 749 O O . SER A 1 95 ? -8.312 33.719 11.617 1 90.81 95 SER A O 1
ATOM 751 N N . ASP A 1 96 ? -10.141 32.875 12.555 1 92.25 96 ASP A N 1
ATOM 752 C CA . ASP A 1 96 ? -9.531 32.875 13.883 1 92.25 96 ASP A CA 1
ATOM 753 C C . ASP A 1 96 ? -8.922 31.5 14.195 1 92.25 96 ASP A C 1
ATOM 755 O O . ASP A 1 96 ? -8.461 31.266 15.312 1 92.25 96 ASP A O 1
ATOM 759 N N . THR A 1 97 ? -8.914 30.609 13.18 1 94.62 97 THR A N 1
ATOM 760 C CA . THR A 1 97 ? -8.305 29.297 13.383 1 94.62 97 THR A CA 1
ATOM 761 C C . THR A 1 97 ? -6.785 29.422 13.508 1 94.62 97 THR A C 1
ATOM 763 O O . THR A 1 97 ? -6.125 29.938 12.602 1 94.62 97 THR A O 1
ATOM 766 N N . PRO A 1 98 ? -6.23 29.031 14.68 1 95.81 98 PRO A N 1
ATOM 767 C CA . PRO A 1 98 ? -4.77 28.969 14.727 1 95.81 98 PRO A CA 1
ATOM 768 C C . PRO A 1 98 ? -4.184 27.984 13.719 1 95.81 98 PRO A C 1
ATOM 770 O O . PRO A 1 98 ? -4.547 26.812 13.727 1 95.81 98 PRO A O 1
ATOM 773 N N . MET A 1 99 ? -3.365 28.438 12.836 1 97.19 99 MET A N 1
ATOM 774 C CA . MET A 1 99 ? -2.777 27.625 11.766 1 97.19 99 MET A CA 1
ATOM 775 C C . MET A 1 99 ? -1.267 27.828 11.703 1 97.19 99 MET A C 1
ATOM 777 O O . MET A 1 99 ? -0.786 28.969 11.75 1 97.19 99 MET A O 1
ATOM 781 N N . TYR A 1 100 ? -0.529 26.75 11.57 1 97.81 100 TYR A N 1
ATOM 782 C CA . TYR A 1 100 ? 0.926 26.844 11.562 1 97.81 100 TYR A CA 1
ATOM 783 C C . TYR A 1 100 ? 1.521 25.969 10.469 1 97.81 100 TYR A C 1
ATOM 785 O O . TYR A 1 100 ? 0.969 24.906 10.148 1 97.81 100 TYR A O 1
ATOM 793 N N . PHE A 1 101 ? 2.551 26.438 9.891 1 98.06 101 PHE A N 1
ATOM 794 C CA . PHE A 1 101 ? 3.395 25.703 8.961 1 98.06 101 PHE A CA 1
ATOM 795 C C . PHE A 1 101 ? 4.723 25.328 9.609 1 98.06 101 PHE A C 1
ATOM 797 O O . PHE A 1 101 ? 5.348 26.156 10.273 1 98.06 101 PHE A O 1
ATOM 804 N N . CYS A 1 102 ? 5.09 24.078 9.547 1 98.06 102 CYS A N 1
ATOM 805 C CA . CYS A 1 102 ? 6.371 23.594 10.031 1 98.06 102 CYS A CA 1
ATOM 806 C C . CYS A 1 102 ? 7.102 22.797 8.945 1 98.06 102 CYS A C 1
ATOM 808 O O . CYS A 1 102 ? 6.492 22 8.242 1 98.06 102 CYS A O 1
ATOM 810 N N . THR A 1 103 ? 8.359 23.094 8.711 1 98.12 103 THR A N 1
ATOM 811 C CA . THR A 1 103 ? 9.164 22.312 7.773 1 98.12 103 THR A CA 1
ATOM 812 C C . THR A 1 103 ? 10.453 21.828 8.438 1 98.12 103 THR A C 1
ATOM 814 O O . THR A 1 103 ? 10.961 22.469 9.352 1 98.12 103 THR A O 1
ATOM 817 N N . GLY A 1 104 ? 10.82 20.688 8.094 1 98.12 104 GLY A N 1
ATOM 818 C CA . GLY A 1 104 ? 12.031 20.078 8.609 1 98.12 104 GLY A CA 1
ATOM 819 C C . GLY A 1 104 ? 12.438 18.828 7.844 1 98.12 104 GLY A C 1
ATOM 820 O O . GLY A 1 104 ? 11.898 18.547 6.77 1 98.12 104 GLY A O 1
ATOM 821 N N . GLN A 1 105 ? 13.492 18.219 8.383 1 97.94 105 GLN A N 1
ATOM 822 C CA . GLN A 1 105 ? 14.016 17.016 7.754 1 97.94 105 GLN A CA 1
ATOM 823 C C . GLN A 1 105 ? 14.234 15.906 8.781 1 97.94 105 GLN A C 1
ATOM 825 O O . GLN A 1 105 ? 14.547 16.188 9.938 1 97.94 105 GLN A O 1
ATOM 830 N N . GLN A 1 106 ? 13.977 14.711 8.336 1 97.75 106 GLN A N 1
ATOM 831 C CA . GLN A 1 106 ? 14.18 13.523 9.156 1 97.75 106 GLN A CA 1
ATOM 832 C C . GLN A 1 106 ? 14.898 12.43 8.367 1 97.75 106 GLN A C 1
ATOM 834 O O . GLN A 1 106 ? 14.68 12.281 7.16 1 97.75 106 GLN A O 1
ATOM 839 N N . SER A 1 107 ? 15.766 11.719 9.031 1 96 107 SER A N 1
ATOM 840 C CA . SER A 1 107 ? 16.328 10.492 8.477 1 96 107 SER A CA 1
ATOM 841 C C . SER A 1 107 ? 15.484 9.281 8.859 1 96 107 SER A C 1
ATOM 843 O O . SER A 1 107 ? 15.398 8.914 10.031 1 96 107 SER A O 1
ATOM 845 N N . VAL A 1 108 ? 14.867 8.656 7.867 1 95.12 108 VAL A N 1
ATOM 846 C CA . VAL A 1 108 ? 13.852 7.652 8.141 1 95.12 108 VAL A CA 1
ATOM 847 C C . VAL A 1 108 ? 14.219 6.344 7.445 1 95.12 108 VAL A C 1
ATOM 849 O O . VAL A 1 108 ? 14.609 6.34 6.273 1 95.12 108 VAL A O 1
ATOM 852 N N . ALA A 1 109 ? 14.133 5.254 8.219 1 91.38 109 ALA A N 1
ATOM 853 C CA . ALA A 1 109 ? 14.281 3.926 7.625 1 91.38 109 ALA A CA 1
ATOM 854 C C . ALA A 1 109 ? 12.93 3.361 7.203 1 91.38 109 ALA A C 1
ATOM 856 O O . ALA A 1 109 ? 11.953 3.428 7.961 1 91.38 109 ALA A O 1
ATOM 857 N N . LYS A 1 110 ? 12.875 2.902 6.016 1 88.69 110 LYS A N 1
ATOM 858 C CA . LYS A 1 110 ? 11.648 2.248 5.57 1 88.69 110 LYS A CA 1
ATOM 859 C C . LYS A 1 110 ? 11.539 0.838 6.145 1 88.69 110 LYS A C 1
ATOM 861 O O . LYS A 1 110 ? 12.547 0.146 6.301 1 88.69 110 LYS A O 1
ATOM 866 N N . PHE A 1 111 ? 10.289 0.399 6.5 1 89 111 PHE A N 1
ATOM 867 C CA . PHE A 1 111 ? 9.961 -0.954 6.934 1 89 111 PHE A CA 1
ATOM 868 C C . PHE A 1 111 ? 10.898 -1.411 8.047 1 89 111 PHE A C 1
ATOM 870 O O . PHE A 1 111 ? 11.289 -2.578 8.086 1 89 111 PHE A O 1
ATOM 877 N N . ASN A 1 112 ? 11.406 -0.512 8.828 1 86.69 112 ASN A N 1
ATOM 878 C CA . ASN A 1 112 ? 12.266 -0.804 9.969 1 86.69 112 ASN A CA 1
ATOM 879 C C . ASN A 1 112 ? 13.594 -1.405 9.539 1 86.69 112 ASN A C 1
ATOM 881 O O . ASN A 1 112 ? 14.117 -2.311 10.195 1 86.69 112 ASN A O 1
ATOM 885 N N . GLU A 1 113 ? 14.047 -0.985 8.414 1 90 113 GLU A N 1
ATOM 886 C CA . GLU A 1 113 ? 15.375 -1.388 7.973 1 90 113 GLU A CA 1
ATOM 887 C C . GLU A 1 113 ? 16.438 -1.031 9.008 1 90 113 GLU A C 1
ATOM 889 O O . GLU A 1 113 ? 16.484 0.099 9.5 1 90 113 GLU A O 1
ATOM 894 N N . LYS A 1 114 ? 17.328 -1.948 9.266 1 89.31 114 LYS A N 1
ATOM 895 C CA . LYS A 1 114 ? 18.266 -1.784 10.375 1 89.31 114 LYS A CA 1
ATOM 896 C C . LYS A 1 114 ? 19.594 -1.229 9.891 1 89.31 114 LYS A C 1
ATOM 898 O O . LYS A 1 114 ? 20.359 -0.643 10.672 1 89.31 114 LYS A O 1
ATOM 903 N N . ASP A 1 115 ? 19.922 -1.444 8.672 1 92.12 115 ASP A N 1
ATOM 904 C CA . ASP A 1 115 ? 21.141 -0.892 8.102 1 92.12 115 ASP A CA 1
ATOM 905 C C . ASP A 1 115 ? 21.125 0.634 8.133 1 92.12 115 ASP A C 1
ATOM 907 O O . ASP A 1 115 ? 20.234 1.258 7.547 1 92.12 115 ASP A O 1
ATOM 911 N N . PRO A 1 116 ? 22.078 1.213 8.789 1 90.75 116 PRO A N 1
ATOM 912 C CA . PRO A 1 116 ? 22.094 2.678 8.836 1 90.75 116 PRO A CA 1
ATOM 913 C C . PRO A 1 116 ? 22.172 3.314 7.453 1 90.75 116 PRO A C 1
ATOM 915 O O . PRO A 1 116 ? 21.672 4.418 7.246 1 90.75 116 PRO A O 1
ATOM 918 N N . SER A 1 117 ? 22.75 2.602 6.555 1 93.69 117 SER A N 1
ATOM 919 C CA . SER A 1 117 ? 22.891 3.133 5.203 1 93.69 117 SER A CA 1
ATOM 920 C C . SER A 1 117 ? 21.578 3.035 4.426 1 93.69 117 SER A C 1
ATOM 922 O O . SER A 1 117 ? 21.484 3.539 3.307 1 93.69 117 SER A O 1
ATOM 924 N N . ALA A 1 118 ? 20.531 2.484 5.078 1 92.94 118 ALA A N 1
ATOM 925 C CA . ALA A 1 118 ? 19.234 2.357 4.422 1 92.94 118 ALA A CA 1
ATOM 926 C C . ALA A 1 118 ? 18.344 3.564 4.715 1 92.94 118 ALA A C 1
ATOM 928 O O . ALA A 1 118 ? 17.281 3.723 4.117 1 92.94 118 ALA A O 1
ATOM 929 N N . ARG A 1 119 ? 18.766 4.418 5.555 1 94.56 119 ARG A N 1
ATOM 930 C CA . ARG A 1 119 ? 17.922 5.547 5.945 1 94.56 119 ARG A CA 1
ATOM 931 C C . ARG A 1 119 ? 17.844 6.586 4.832 1 94.56 119 ARG A C 1
ATOM 933 O O . ARG A 1 119 ? 18.844 6.871 4.168 1 94.56 119 ARG A O 1
ATOM 940 N N . ASN A 1 120 ? 16.688 7.066 4.621 1 95.12 120 ASN A N 1
ATOM 941 C CA . ASN A 1 120 ? 16.438 8.141 3.664 1 95.12 120 ASN A CA 1
ATOM 942 C C . ASN A 1 120 ? 16.312 9.492 4.359 1 95.12 120 ASN A C 1
ATOM 944 O O . ASN A 1 120 ? 15.742 9.594 5.445 1 95.12 120 ASN A O 1
ATOM 948 N N . LEU A 1 121 ? 16.906 10.539 3.725 1 96.44 121 LEU A N 1
ATOM 949 C CA . LEU A 1 121 ? 16.609 11.898 4.184 1 96.44 121 LEU A CA 1
ATOM 950 C C . LEU A 1 121 ? 15.289 12.391 3.6 1 96.44 121 LEU A C 1
ATOM 952 O O . LEU A 1 121 ? 15.141 12.484 2.379 1 96.44 121 LEU A O 1
ATOM 956 N N . VAL A 1 122 ? 14.367 12.664 4.453 1 97.25 122 VAL A N 1
ATOM 957 C CA . VAL A 1 122 ? 13.016 13.039 4.047 1 97.25 122 VAL A CA 1
ATOM 958 C C . VAL A 1 122 ? 12.742 14.484 4.457 1 97.25 122 VAL A C 1
ATOM 960 O O . VAL A 1 122 ? 12.875 14.836 5.629 1 97.25 122 VAL A O 1
ATOM 963 N N . ASN A 1 123 ? 12.461 15.359 3.461 1 98 123 ASN A N 1
ATOM 964 C CA . ASN A 1 123 ? 11.93 16.688 3.762 1 98 123 ASN A CA 1
ATOM 965 C C . ASN A 1 123 ? 10.438 16.625 4.102 1 98 123 ASN A C 1
ATOM 967 O O . ASN A 1 123 ? 9.664 15.984 3.389 1 98 123 ASN A O 1
ATOM 971 N N . ILE A 1 124 ? 10.07 17.266 5.145 1 98.44 124 ILE A N 1
ATOM 972 C CA . ILE A 1 124 ? 8.695 17.188 5.617 1 98.44 124 ILE A CA 1
ATOM 973 C C . ILE A 1 124 ? 8.086 18.594 5.66 1 98.44 124 ILE A C 1
ATOM 975 O O . ILE A 1 124 ? 8.648 19.5 6.27 1 98.44 124 ILE A O 1
ATOM 979 N N . TYR A 1 125 ? 7 18.781 4.93 1 98.75 125 TYR A N 1
ATOM 980 C CA . TYR A 1 125 ? 6.102 19.906 5.129 1 98.75 125 TYR A CA 1
ATOM 981 C C . TYR A 1 125 ? 4.922 19.516 6.008 1 98.75 125 TYR A C 1
ATOM 983 O O . TYR A 1 125 ? 4.277 18.484 5.773 1 98.75 125 TYR A O 1
ATOM 991 N N . MET A 1 126 ? 4.672 20.297 7.02 1 98.62 126 MET A N 1
ATOM 992 C CA . MET A 1 126 ? 3.568 20 7.93 1 98.62 126 MET A CA 1
ATOM 993 C C . MET A 1 126 ? 2.703 21.234 8.156 1 98.62 126 MET A C 1
ATOM 995 O O . MET A 1 126 ? 3.225 22.328 8.352 1 98.62 126 MET A O 1
ATOM 999 N N . ALA A 1 127 ? 1.451 21.078 8.016 1 98.75 127 ALA A N 1
ATOM 1000 C CA . ALA A 1 127 ? 0.496 22.094 8.438 1 98.75 127 ALA A CA 1
ATOM 1001 C C . ALA A 1 127 ? -0.32 21.625 9.633 1 98.75 127 ALA A C 1
ATOM 1003 O O . ALA A 1 127 ? -0.717 20.453 9.703 1 98.75 127 ALA A O 1
ATOM 1004 N N . LEU A 1 128 ? -0.508 22.516 10.539 1 98.38 128 LEU A N 1
ATOM 1005 C CA . LEU A 1 128 ? -1.308 22.281 11.734 1 98.38 128 LEU A CA 1
ATOM 1006 C C . LEU A 1 128 ? -2.486 23.234 11.805 1 98.38 128 LEU A C 1
ATOM 1008 O O . LEU A 1 128 ? -2.303 24.453 11.719 1 98.38 128 LEU A O 1
ATOM 1012 N N . PHE A 1 129 ? -3.666 22.672 11.914 1 97.75 129 PHE A N 1
ATOM 1013 C CA . PHE A 1 129 ? -4.879 23.438 12.18 1 97.75 129 PHE A CA 1
ATOM 1014 C C . PHE A 1 129 ? -5.477 23.047 13.523 1 97.75 129 PHE A C 1
ATOM 1016 O O . PHE A 1 129 ? -5.793 21.875 13.758 1 97.75 129 PHE A O 1
ATOM 1023 N N . ARG A 1 130 ? -5.645 24.047 14.359 1 96.69 130 ARG A N 1
ATOM 1024 C CA . ARG A 1 130 ? -6.086 23.766 15.719 1 96.69 130 ARG A CA 1
ATOM 1025 C C . ARG A 1 130 ? -7.516 24.25 15.945 1 96.69 130 ARG A C 1
ATOM 1027 O O . ARG A 1 130 ? -7.871 25.359 15.547 1 96.69 130 ARG A O 1
ATOM 1034 N N . PHE A 1 131 ? -8.297 23.375 16.531 1 94.94 131 PHE A N 1
ATOM 1035 C CA . PHE A 1 131 ? -9.688 23.672 16.844 1 94.94 131 PHE A CA 1
ATOM 1036 C C . PHE A 1 131 ? -9.977 23.391 18.312 1 94.94 131 PHE A C 1
ATOM 1038 O O . PHE A 1 131 ? -10.547 22.359 18.672 1 94.94 131 PHE A O 1
ATOM 1045 N N . PRO A 1 132 ? -9.688 24.422 19.141 1 93.38 132 PRO A N 1
ATOM 1046 C CA . PRO A 1 132 ? -9.867 24.219 20.578 1 93.38 132 PRO A CA 1
ATOM 1047 C C . PRO A 1 132 ? -11.312 23.891 20.953 1 93.38 132 PRO A C 1
ATOM 1049 O O . PRO A 1 132 ? -11.547 23.078 21.859 1 93.38 132 PRO A O 1
ATOM 1052 N N . ASN A 1 133 ? -12.266 24.406 20.25 1 92.5 133 ASN A N 1
ATOM 1053 C CA . ASN A 1 133 ? -13.672 24.203 20.594 1 92.5 133 ASN A CA 1
ATOM 1054 C C . ASN A 1 133 ? -14.109 22.766 20.297 1 92.5 133 ASN A C 1
ATOM 1056 O O . ASN A 1 133 ? -15.133 22.312 20.812 1 92.5 133 ASN A O 1
ATOM 1060 N N . TYR A 1 134 ? -13.344 22.062 19.453 1 93.88 134 TYR A N 1
ATOM 1061 C CA . TYR A 1 134 ? -13.664 20.688 19.109 1 93.88 134 TYR A CA 1
ATOM 1062 C C . TYR A 1 134 ? -12.648 19.719 19.703 1 93.88 134 TYR A C 1
ATOM 1064 O O . TYR A 1 134 ? -12.68 18.516 19.422 1 93.88 134 TYR A O 1
ATOM 1072 N N . ASP A 1 135 ? -11.703 20.219 20.484 1 94.88 135 ASP A N 1
ATOM 1073 C CA . ASP A 1 135 ? -10.617 19.422 21.047 1 94.88 135 ASP A CA 1
ATOM 1074 C C . ASP A 1 135 ? -9.906 18.625 19.969 1 94.88 135 ASP A C 1
ATOM 1076 O O . ASP A 1 135 ? -9.688 17.422 20.109 1 94.88 135 ASP A O 1
ATOM 1080 N N . THR A 1 136 ? -9.609 19.344 18.844 1 96.31 136 THR A N 1
ATOM 1081 C CA . THR A 1 136 ? -9.102 18.625 17.672 1 96.31 136 THR A CA 1
ATOM 1082 C C . THR A 1 136 ? -7.945 19.375 17.031 1 96.31 136 THR A C 1
ATOM 1084 O O . THR A 1 136 ? -8 20.594 16.875 1 96.31 136 THR A O 1
ATOM 1087 N N . ASP A 1 137 ? -6.883 18.734 16.781 1 97.62 137 ASP A N 1
ATOM 1088 C CA . ASP A 1 137 ? -5.82 19.188 15.883 1 97.62 137 ASP A CA 1
ATOM 1089 C C . ASP A 1 137 ? -5.828 18.391 14.578 1 97.62 137 ASP A C 1
ATOM 1091 O O . ASP A 1 137 ? -5.938 17.156 14.602 1 97.62 137 ASP A O 1
ATOM 1095 N N . ILE A 1 138 ? -5.801 19.125 13.469 1 98.31 138 ILE A N 1
ATOM 1096 C CA . ILE A 1 138 ? -5.602 18.469 12.18 1 98.31 138 ILE A CA 1
ATOM 1097 C C . ILE A 1 138 ? -4.164 18.688 11.703 1 98.31 138 ILE A C 1
ATOM 1099 O O . ILE A 1 138 ? -3.676 19.812 11.688 1 98.31 138 ILE A O 1
ATOM 1103 N N . VAL A 1 139 ? -3.482 17.609 11.398 1 98.75 139 VAL A N 1
ATOM 1104 C CA . VAL A 1 139 ? -2.107 17.672 10.922 1 98.75 139 VAL A CA 1
ATOM 1105 C C . VAL A 1 139 ? -2.031 17.109 9.5 1 98.75 139 VAL A C 1
ATOM 1107 O O . VAL A 1 139 ? -2.48 16 9.242 1 98.75 139 VAL A O 1
ATOM 1110 N N . ILE A 1 140 ? -1.553 17.922 8.555 1 98.88 140 ILE A N 1
ATOM 1111 C CA . ILE A 1 140 ? -1.264 17.484 7.188 1 98.88 140 ILE A CA 1
ATOM 1112 C C . ILE A 1 140 ? 0.247 17.422 6.977 1 98.88 140 ILE A C 1
ATOM 1114 O O . ILE A 1 140 ? 0.958 18.391 7.227 1 98.88 140 ILE A O 1
ATOM 1118 N N . THR A 1 141 ? 0.73 16.297 6.57 1 98.75 141 THR A N 1
ATOM 1119 C CA . THR A 1 141 ? 2.162 16.156 6.328 1 98.75 141 THR A CA 1
ATOM 1120 C C . THR A 1 141 ? 2.424 15.695 4.898 1 98.75 141 THR A C 1
ATOM 1122 O O . THR A 1 141 ? 1.696 14.852 4.371 1 98.75 141 THR A O 1
ATOM 1125 N N . TYR A 1 142 ? 3.352 16.266 4.277 1 98.69 142 TYR A N 1
ATOM 1126 C CA . TYR A 1 142 ? 3.873 15.875 2.975 1 98.69 142 TYR A CA 1
ATOM 1127 C C . TYR A 1 142 ? 5.336 15.453 3.076 1 98.69 142 TYR A C 1
ATOM 1129 O O . TYR A 1 142 ? 6.211 16.281 3.344 1 98.69 142 TYR A O 1
ATOM 1137 N N . ASN A 1 143 ? 5.609 14.164 2.885 1 97.5 143 ASN A N 1
ATOM 1138 C CA . ASN A 1 143 ? 6.938 13.578 3.016 1 97.5 143 ASN A CA 1
ATOM 1139 C C . ASN A 1 143 ? 7.621 13.43 1.66 1 97.5 143 ASN A C 1
ATOM 1141 O O . ASN A 1 143 ? 7.113 12.734 0.78 1 97.5 143 ASN A O 1
ATOM 1145 N N . ILE A 1 144 ? 8.773 14.031 1.493 1 97.31 144 ILE A N 1
ATOM 1146 C CA . ILE A 1 144 ? 9.516 14.039 0.234 1 97.31 144 ILE A CA 1
ATOM 1147 C C . ILE A 1 144 ? 10.922 13.5 0.46 1 97.31 144 ILE A C 1
ATOM 1149 O O . ILE A 1 144 ? 11.805 14.227 0.935 1 97.31 144 ILE A O 1
ATOM 1153 N N . PRO A 1 145 ? 11.094 12.25 0.142 1 96.06 145 PRO A N 1
ATOM 1154 C CA . PRO A 1 145 ? 12.484 11.797 0.197 1 96.06 145 PRO A CA 1
ATOM 1155 C C . PRO A 1 145 ? 13.398 12.586 -0.734 1 96.06 145 PRO A C 1
ATOM 1157 O O . PRO A 1 145 ? 13.156 12.641 -1.943 1 96.06 145 PRO A O 1
ATOM 1160 N N . ILE A 1 146 ? 14.453 13.188 -0.196 1 95.69 146 ILE A N 1
ATOM 1161 C CA . ILE A 1 146 ? 15.32 14.031 -1.01 1 95.69 146 ILE A CA 1
ATOM 1162 C C . ILE A 1 146 ? 16.688 13.367 -1.17 1 95.69 146 ILE A C 1
ATOM 1164 O O . ILE A 1 146 ? 17.469 13.758 -2.033 1 95.69 146 ILE A O 1
ATOM 1168 N N . LEU A 1 147 ? 17.016 12.43 -0.304 1 94.25 147 LEU A N 1
ATOM 1169 C CA . LEU A 1 147 ? 18.172 11.555 -0.421 1 94.25 147 LEU A CA 1
ATOM 1170 C C . LEU A 1 147 ? 17.812 10.117 -0.06 1 94.25 147 LEU A C 1
ATOM 1172 O O . LEU A 1 147 ? 17.328 9.859 1.038 1 94.25 147 LEU A O 1
ATOM 1176 N N . ILE A 1 148 ? 18.047 9.242 -1 1 93.31 148 ILE A N 1
ATOM 1177 C CA . ILE A 1 148 ? 17.766 7.828 -0.779 1 93.31 148 ILE A CA 1
ATOM 1178 C C . ILE A 1 148 ? 19.031 7.109 -0.346 1 93.31 148 ILE A C 1
ATOM 1180 O O . ILE A 1 148 ? 20.062 7.195 -1.021 1 93.31 148 ILE A O 1
ATOM 1184 N N . GLY A 1 149 ? 18.906 6.422 0.768 1 93.19 149 GLY A N 1
ATOM 1185 C CA . GLY A 1 149 ? 20.062 5.691 1.273 1 93.19 149 GLY A CA 1
ATOM 1186 C C . GLY A 1 149 ? 20.578 4.641 0.304 1 93.19 149 GLY A C 1
ATOM 1187 O O . GLY A 1 149 ? 19.812 4.098 -0.494 1 93.19 149 GLY A O 1
ATOM 1188 N N . ALA A 1 150 ? 21.812 4.332 0.418 1 91.69 150 ALA A N 1
ATOM 1189 C CA . ALA A 1 150 ? 22.453 3.402 -0.498 1 91.69 150 ALA A CA 1
ATOM 1190 C C . ALA A 1 150 ? 21.859 2.002 -0.372 1 91.69 150 ALA A C 1
ATOM 1192 O O . ALA A 1 150 ? 21.75 1.28 -1.365 1 91.69 150 ALA A O 1
ATOM 1193 N N . ALA A 1 151 ? 21.453 1.662 0.808 1 91.69 151 ALA A N 1
ATOM 1194 C CA . ALA A 1 151 ? 20.938 0.316 1.06 1 91.69 151 ALA A CA 1
ATOM 1195 C C . ALA A 1 151 ? 19.422 0.319 1.179 1 91.69 151 ALA A C 1
ATOM 1197 O O . ALA A 1 151 ? 18.812 -0.678 1.592 1 91.69 151 ALA A O 1
ATOM 1198 N N . SER A 1 152 ? 18.812 1.461 0.886 1 91.25 152 SER A N 1
ATOM 1199 C CA . SER A 1 152 ? 17.359 1.566 1.006 1 91.25 152 SER A CA 1
ATOM 1200 C C . SER A 1 152 ? 16.656 0.679 -0.015 1 91.25 152 SER A C 1
ATOM 1202 O O . SER A 1 152 ? 17.078 0.588 -1.167 1 91.25 152 SER A O 1
ATOM 1204 N N . SER A 1 153 ? 15.562 0.107 0.402 1 86.44 153 SER A N 1
ATOM 1205 C CA . SER A 1 153 ? 14.734 -0.687 -0.503 1 86.44 153 SER A CA 1
ATOM 1206 C C . SER A 1 153 ? 14.188 0.167 -1.643 1 86.44 153 SER A C 1
ATOM 1208 O O . SER A 1 153 ? 13.742 -0.362 -2.662 1 86.44 153 SER A O 1
ATOM 1210 N N . SER A 1 154 ? 14.258 1.462 -1.497 1 83.94 154 SER A N 1
ATOM 1211 C CA . SER A 1 154 ? 13.719 2.377 -2.496 1 83.94 154 SER A CA 1
ATOM 1212 C C . SER A 1 154 ? 14.75 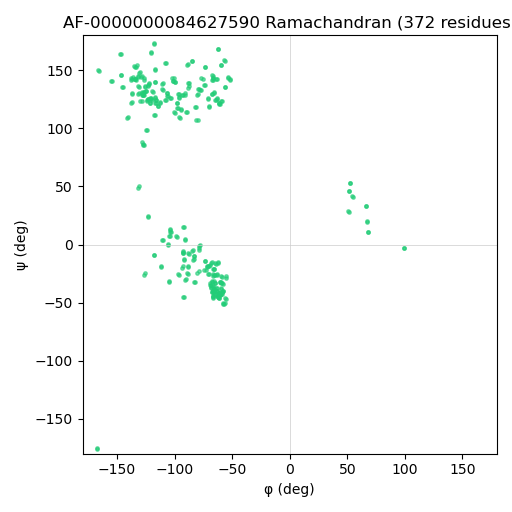2.707 -3.564 1 83.94 154 SER A C 1
ATOM 1214 O O . SER A 1 154 ? 14.422 3.307 -4.59 1 83.94 154 SER A O 1
ATOM 1216 N N . ARG A 1 155 ? 15.922 2.297 -3.391 1 82.94 155 ARG A N 1
ATOM 1217 C CA . ARG A 1 155 ? 17.047 2.75 -4.215 1 82.94 155 ARG A CA 1
ATOM 1218 C C . ARG A 1 155 ? 16.812 2.41 -5.684 1 82.94 155 ARG A C 1
ATOM 1220 O O . ARG A 1 155 ? 17.125 3.213 -6.566 1 82.94 155 ARG A O 1
ATOM 1227 N N . GLN A 1 156 ? 16.141 1.298 -5.965 1 74.69 156 GLN A N 1
ATOM 1228 C CA . GLN A 1 156 ? 16.031 0.85 -7.348 1 74.69 156 GLN A CA 1
ATOM 1229 C C . GLN A 1 156 ? 14.766 1.414 -8.008 1 74.69 156 GLN A C 1
ATOM 1231 O O . GLN A 1 156 ? 14.672 1.454 -9.234 1 74.69 156 GLN A O 1
ATOM 1236 N N . THR A 1 157 ? 13.875 1.976 -7.188 1 74.19 157 THR A N 1
ATOM 1237 C CA . THR A 1 157 ? 12.578 2.256 -7.781 1 74.19 157 THR A CA 1
ATOM 1238 C C . THR A 1 157 ? 12.188 3.719 -7.574 1 74.19 157 THR A C 1
ATOM 1240 O O . THR A 1 157 ? 11.484 4.305 -8.398 1 74.19 157 THR A O 1
ATOM 1243 N N . ALA A 1 158 ? 12.711 4.277 -6.57 1 78.44 158 ALA A N 1
ATOM 1244 C CA . ALA A 1 158 ? 12.219 5.613 -6.238 1 78.44 158 ALA A CA 1
ATOM 1245 C C . ALA A 1 158 ? 13.18 6.688 -6.727 1 78.44 158 ALA A C 1
ATOM 1247 O O . ALA A 1 158 ? 14.398 6.484 -6.734 1 78.44 158 ALA A O 1
ATOM 1248 N N . GLN A 1 159 ? 12.57 7.758 -7.156 1 84.25 159 GLN A N 1
ATOM 1249 C CA . GLN A 1 159 ? 13.336 8.953 -7.496 1 84.25 159 GLN A CA 1
ATOM 1250 C C . GLN A 1 159 ? 13.266 9.992 -6.379 1 84.25 159 GLN A C 1
ATOM 1252 O O . GLN A 1 159 ? 12.203 10.195 -5.789 1 84.25 159 GLN A O 1
ATOM 1257 N N . GLU A 1 160 ? 14.398 10.594 -6.184 1 89.69 160 GLU A N 1
ATOM 1258 C CA . GLU A 1 160 ? 14.445 11.656 -5.184 1 89.69 160 GLU A CA 1
ATOM 1259 C C . GLU A 1 160 ? 13.539 12.82 -5.57 1 89.69 160 GLU A C 1
ATOM 1261 O O . GLU A 1 160 ? 13.438 13.18 -6.746 1 89.69 160 GLU A O 1
ATOM 1266 N N . GLY A 1 161 ? 12.914 13.375 -4.586 1 90.75 161 GLY A N 1
ATOM 1267 C CA . GLY A 1 161 ? 11.938 14.422 -4.828 1 90.75 161 GLY A CA 1
ATOM 1268 C C . GLY A 1 161 ? 12.562 15.797 -4.949 1 90.75 161 GLY A C 1
ATOM 1269 O O . GLY A 1 161 ? 13.695 16.016 -4.527 1 90.75 161 GLY A O 1
ATOM 1270 N N . ASN A 1 162 ? 11.789 16.625 -5.598 1 92.25 162 ASN A N 1
ATOM 1271 C CA . ASN A 1 162 ? 12.094 18.047 -5.688 1 92.25 162 ASN A CA 1
ATOM 1272 C C . ASN A 1 162 ? 11.312 18.859 -4.652 1 92.25 162 ASN A C 1
ATOM 1274 O O . ASN A 1 162 ? 10.086 18.953 -4.734 1 92.25 162 ASN A O 1
ATOM 1278 N N . ILE A 1 163 ? 12.016 19.484 -3.768 1 93.94 163 ILE A N 1
ATOM 1279 C CA . ILE A 1 163 ? 11.375 20.125 -2.631 1 93.94 163 ILE A CA 1
ATOM 1280 C C . ILE A 1 163 ? 10.57 21.328 -3.115 1 93.94 163 ILE A C 1
ATOM 1282 O O . ILE A 1 163 ? 9.523 21.656 -2.551 1 93.94 163 ILE A O 1
ATOM 1286 N N . GLN A 1 164 ? 11.062 22.031 -4.156 1 94.94 164 GLN A N 1
ATOM 1287 C CA . GLN A 1 164 ? 10.344 23.203 -4.656 1 94.94 164 GLN A CA 1
ATOM 1288 C C . GLN A 1 164 ? 9.008 22.797 -5.281 1 94.94 164 GLN A C 1
ATOM 1290 O O . GLN A 1 164 ? 7.984 23.438 -5.027 1 94.94 164 GLN A O 1
ATOM 1295 N N . VAL A 1 165 ? 9.039 21.75 -6.07 1 95.5 165 VAL A N 1
ATOM 1296 C CA . VAL A 1 165 ? 7.816 21.234 -6.672 1 95.5 165 VAL A CA 1
ATOM 1297 C C . VAL A 1 165 ? 6.867 20.75 -5.582 1 95.5 165 VAL A C 1
ATOM 1299 O O . VAL A 1 165 ? 5.672 21.047 -5.617 1 95.5 165 VAL A O 1
ATOM 1302 N N . GLY A 1 166 ? 7.418 20.047 -4.633 1 96.81 166 GLY A N 1
ATOM 1303 C CA . GLY A 1 166 ? 6.621 19.578 -3.51 1 96.81 166 GLY A CA 1
ATOM 1304 C C . GLY A 1 166 ? 5.973 20.703 -2.727 1 96.81 166 GLY A C 1
ATOM 1305 O O . GLY A 1 166 ? 4.82 20.594 -2.305 1 96.81 166 GLY A O 1
ATOM 1306 N N . PHE A 1 167 ? 6.738 21.781 -2.615 1 97.81 167 PHE A N 1
ATOM 1307 C CA . PHE A 1 167 ? 6.207 22.906 -1.854 1 97.81 167 PHE A CA 1
ATOM 1308 C C . PHE A 1 167 ? 5.023 23.531 -2.58 1 97.81 167 PHE A C 1
ATOM 1310 O O . PHE A 1 167 ? 4.023 23.891 -1.954 1 97.81 167 PHE A O 1
ATOM 1317 N N . GLU A 1 168 ? 5.148 23.641 -3.85 1 98 168 GLU A N 1
ATOM 1318 C CA . GLU A 1 168 ? 4.051 24.203 -4.625 1 98 168 GLU A CA 1
ATOM 1319 C C . GLU A 1 168 ? 2.803 23.328 -4.535 1 98 168 GLU A C 1
ATOM 1321 O O . GLU A 1 168 ? 1.687 23.844 -4.418 1 98 168 GLU A O 1
ATOM 1326 N N . GLU A 1 169 ? 2.994 22.016 -4.578 1 97.56 169 GLU A N 1
ATOM 1327 C CA . GLU A 1 169 ? 1.871 21.094 -4.402 1 97.56 169 GLU A CA 1
ATOM 1328 C C . GLU A 1 169 ? 1.261 21.234 -3.01 1 97.56 169 GLU A C 1
ATOM 1330 O O . GLU A 1 169 ? 0.037 21.234 -2.859 1 97.56 169 GLU A O 1
ATOM 1335 N N . PHE A 1 170 ? 2.133 21.438 -2.086 1 98.44 170 PHE A N 1
ATOM 1336 C CA . PHE A 1 170 ? 1.672 21.562 -0.708 1 98.44 170 PHE A CA 1
ATOM 1337 C C . PHE A 1 170 ? 0.833 22.828 -0.534 1 98.44 170 PHE A C 1
ATOM 1339 O O . PHE A 1 170 ? -0.229 22.781 0.09 1 98.44 170 PHE A O 1
ATOM 1346 N N . LYS A 1 171 ? 1.329 23.891 -1.077 1 98.19 171 LYS A N 1
ATOM 1347 C CA . LYS A 1 171 ? 0.585 25.141 -1.025 1 98.19 171 LYS A CA 1
ATOM 1348 C C . LYS A 1 171 ? -0.792 25 -1.665 1 98.19 171 LYS A C 1
ATOM 1350 O O . LYS A 1 171 ? -1.781 25.516 -1.15 1 98.19 171 LYS A O 1
ATOM 1355 N N . ARG A 1 172 ? -0.777 24.281 -2.725 1 98.19 172 ARG A N 1
ATOM 1356 C CA . ARG A 1 172 ? -2.051 24.062 -3.398 1 98.19 172 ARG A CA 1
ATOM 1357 C C . ARG A 1 172 ? -2.99 23.234 -2.527 1 98.19 172 ARG A C 1
ATOM 1359 O O . ARG A 1 172 ? -4.191 23.5 -2.471 1 98.19 172 ARG A O 1
ATOM 1366 N N . MET A 1 173 ? -2.488 22.219 -1.884 1 98.56 173 MET A N 1
ATOM 1367 C CA . MET A 1 173 ? -3.275 21.422 -0.943 1 98.56 173 MET A CA 1
ATOM 1368 C C . MET A 1 173 ? -3.891 22.312 0.135 1 98.56 173 MET A C 1
ATOM 1370 O O . MET A 1 173 ? -5.094 22.25 0.391 1 98.56 173 MET A O 1
ATOM 1374 N N . LEU A 1 174 ? -3.08 23.188 0.684 1 98.38 174 LEU A N 1
ATOM 1375 C CA . LEU A 1 174 ? -3.541 24.062 1.762 1 98.38 174 LEU A CA 1
ATOM 1376 C C . LEU A 1 174 ? -4.59 25.047 1.256 1 98.38 174 LEU A C 1
ATOM 1378 O O . LEU A 1 174 ? -5.594 25.297 1.932 1 98.38 174 LEU A O 1
ATOM 1382 N N . ALA A 1 175 ? -4.367 25.531 0.069 1 98.06 175 ALA A N 1
ATOM 1383 C CA . ALA A 1 175 ? -5.262 26.531 -0.509 1 98.06 175 ALA A CA 1
ATOM 1384 C C . ALA A 1 175 ? -6.645 25.938 -0.776 1 98.06 175 ALA A C 1
ATOM 1386 O O . ALA A 1 175 ? -7.641 26.672 -0.803 1 98.06 175 ALA A O 1
ATOM 1387 N N . THR A 1 176 ? -6.703 24.625 -0.958 1 98.31 176 THR A N 1
ATOM 1388 C CA . THR A 1 176 ? -7.961 23.984 -1.333 1 98.31 176 THR A CA 1
ATOM 1389 C C . THR A 1 176 ? -8.555 23.234 -0.152 1 98.31 176 THR A C 1
ATOM 1391 O O . THR A 1 176 ? -9.672 22.703 -0.24 1 98.31 176 THR A O 1
ATOM 1394 N N . PHE A 1 177 ? -7.871 23.281 0.928 1 98.5 177 PHE A N 1
ATOM 1395 C CA . PHE A 1 177 ? -8.336 22.547 2.1 1 98.5 177 PHE A CA 1
ATOM 1396 C C . PHE A 1 177 ? -9.625 23.141 2.643 1 98.5 177 PHE A C 1
ATOM 1398 O O . PHE A 1 177 ? -9.688 24.344 2.904 1 98.5 177 PHE A O 1
ATOM 1405 N N . LYS A 1 178 ? -10.594 22.234 2.84 1 97.44 178 LYS A N 1
ATOM 1406 C CA . LYS A 1 178 ? -11.898 22.672 3.314 1 97.44 178 LYS A CA 1
ATOM 1407 C C . LYS A 1 178 ? -12.523 21.625 4.246 1 97.44 178 LYS A C 1
ATOM 1409 O O . LYS A 1 178 ? -12.445 20.422 3.986 1 97.44 178 LYS A O 1
ATOM 1414 N N . ILE A 1 179 ? -13.086 22.109 5.359 1 97.5 179 ILE A N 1
ATOM 1415 C CA . ILE A 1 179 ? -13.922 21.266 6.207 1 97.5 179 ILE A CA 1
ATOM 1416 C C . ILE A 1 179 ? -15.391 21.438 5.82 1 97.5 179 ILE A C 1
ATOM 1418 O O . ILE A 1 179 ? -15.961 22.516 5.992 1 97.5 179 ILE A O 1
ATOM 1422 N N . ASN A 1 180 ? -15.961 20.359 5.336 1 97.19 180 ASN A N 1
ATOM 1423 C CA . ASN A 1 180 ? -17.344 20.406 4.848 1 97.19 180 ASN A CA 1
ATOM 1424 C C . ASN A 1 180 ? -18.344 20.078 5.953 1 97.19 180 ASN A C 1
ATOM 1426 O O . ASN A 1 180 ? -19.5 20.484 5.887 1 97.19 180 ASN A O 1
ATOM 1430 N N . ASN A 1 181 ? -17.859 19.266 6.867 1 96 181 ASN A N 1
ATOM 1431 C CA . ASN A 1 181 ? -18.719 18.797 7.953 1 96 181 ASN A CA 1
ATOM 1432 C C . ASN A 1 181 ? -17.969 18.719 9.273 1 96 181 ASN A C 1
ATOM 1434 O O . ASN A 1 181 ? -17.203 17.781 9.508 1 96 181 ASN A O 1
ATOM 1438 N N . TYR A 1 182 ? -18.281 19.625 10.203 1 92.94 182 TYR A N 1
ATOM 1439 C CA . TYR A 1 182 ? -17.578 19.734 11.477 1 92.94 182 TYR A CA 1
ATOM 1440 C C . TYR A 1 182 ? -18.047 18.656 12.453 1 92.94 182 TYR A C 1
ATOM 1442 O O . TYR A 1 182 ? -17.406 18.453 13.492 1 92.94 182 TYR A O 1
ATOM 1450 N N . ASP A 1 183 ? -19.031 17.844 12.062 1 91.5 183 ASP A N 1
ATOM 1451 C CA . ASP A 1 183 ? -19.484 16.734 12.898 1 91.5 183 ASP A CA 1
ATOM 1452 C C . ASP A 1 183 ? -18.406 15.656 13 1 91.5 183 ASP A C 1
ATOM 1454 O O . ASP A 1 183 ? -18.469 14.805 13.883 1 91.5 183 ASP A O 1
ATOM 1458 N N . LEU A 1 184 ? -17.5 15.844 12.047 1 90.56 184 LEU A N 1
ATOM 1459 C CA . LEU A 1 184 ? -16.344 14.938 12.047 1 90.56 184 LEU A CA 1
ATOM 1460 C C . LEU A 1 184 ? -15.641 14.961 13.398 1 90.56 184 LEU A C 1
ATOM 1462 O O . LEU A 1 184 ? -15.125 13.93 13.852 1 90.56 184 LEU A O 1
ATOM 1466 N N . PHE A 1 185 ? -15.727 16.125 14.102 1 88.38 185 PHE A N 1
ATOM 1467 C CA . PHE A 1 185 ? -14.977 16.312 15.328 1 88.38 185 PHE A CA 1
ATOM 1468 C C . PHE A 1 185 ? -15.797 15.914 16.547 1 88.38 185 PHE A C 1
ATOM 1470 O O . PHE A 1 185 ? -15.281 15.852 17.656 1 88.38 185 PHE A O 1
ATOM 1477 N N . ALA A 1 186 ? -17.156 15.828 16.391 1 71.94 186 ALA A N 1
ATOM 1478 C CA . ALA A 1 186 ? -18.016 15.461 17.516 1 71.94 186 ALA A CA 1
ATOM 1479 C C . ALA A 1 186 ? -17.828 14 17.906 1 71.94 186 ALA A C 1
ATOM 1481 O O . ALA A 1 186 ? -18.031 13.633 19.062 1 71.94 186 ALA A O 1
ATOM 1482 N N . ALA A 1 187 ? -17.531 13.188 16.812 1 53.38 187 ALA A N 1
ATOM 1483 C CA . ALA A 1 187 ? -17.5 11.75 17.062 1 53.38 187 ALA A CA 1
ATOM 1484 C C . ALA A 1 187 ? -16.203 11.336 17.734 1 53.38 187 ALA A C 1
ATOM 1486 O O . ALA A 1 187 ? -16.062 10.188 18.172 1 53.38 187 ALA A O 1
ATOM 1487 N N . THR A 1 188 ? -15.164 12.07 17.625 1 41.91 188 THR A N 1
ATOM 1488 C CA . THR A 1 188 ? -13.953 11.609 18.297 1 41.91 188 THR A CA 1
ATOM 1489 C C . THR A 1 188 ? -14.039 11.859 19.797 1 41.91 188 THR A C 1
ATOM 1491 O O . THR A 1 188 ? -14.617 12.852 20.234 1 41.91 188 THR A O 1
ATOM 1494 N N . MET B 1 1 ? 4.887 -3.529 -22.422 1 73.75 1 MET B N 1
ATOM 1495 C CA . MET B 1 1 ? 6.258 -3.93 -22.125 1 73.75 1 MET B CA 1
ATOM 1496 C C . MET B 1 1 ? 6.301 -4.793 -20.859 1 73.75 1 MET B C 1
ATOM 1498 O O . MET B 1 1 ? 5.465 -4.645 -19.969 1 73.75 1 MET B O 1
ATOM 1502 N N . ASP B 1 2 ? 7.062 -5.887 -20.859 1 90.19 2 ASP B N 1
ATOM 1503 C CA . ASP B 1 2 ? 7.164 -6.824 -19.75 1 90.19 2 ASP B CA 1
ATOM 1504 C C . ASP B 1 2 ? 7.828 -6.168 -18.547 1 90.19 2 ASP B C 1
ATOM 1506 O O . ASP B 1 2 ? 8.672 -5.285 -18.688 1 90.19 2 ASP B O 1
ATOM 1510 N N . LYS B 1 3 ? 7.316 -6.516 -17.422 1 95.38 3 LYS B N 1
ATOM 1511 C CA . LYS B 1 3 ? 7.895 -6.039 -16.172 1 95.38 3 LYS B CA 1
ATOM 1512 C C . LYS B 1 3 ? 9 -6.969 -15.68 1 95.38 3 LYS B C 1
ATOM 1514 O O . LYS B 1 3 ? 8.867 -8.195 -15.75 1 95.38 3 LYS B O 1
ATOM 1519 N N . GLU B 1 4 ? 10.094 -6.367 -15.266 1 95.75 4 GLU B N 1
ATOM 1520 C CA . GLU B 1 4 ? 11.148 -7.156 -14.641 1 95.75 4 GLU B CA 1
ATOM 1521 C C . GLU B 1 4 ? 10.82 -7.465 -13.188 1 95.75 4 GLU B C 1
ATOM 1523 O O . GLU B 1 4 ? 10.469 -6.566 -12.422 1 95.75 4 GLU B O 1
ATOM 1528 N N . LEU B 1 5 ? 10.93 -8.766 -12.867 1 96.5 5 LEU B N 1
ATOM 1529 C CA . LEU B 1 5 ? 10.688 -9.234 -11.508 1 96.5 5 LEU B CA 1
ATOM 1530 C C . LEU B 1 5 ? 11.945 -9.844 -10.914 1 96.5 5 LEU B C 1
ATOM 1532 O O . LEU B 1 5 ? 12.789 -10.383 -11.641 1 96.5 5 LEU B O 1
ATOM 1536 N N . PHE B 1 6 ? 12.07 -9.758 -9.602 1 95.12 6 PHE B N 1
ATOM 1537 C CA . PHE B 1 6 ? 13.18 -10.352 -8.867 1 95.12 6 PHE B CA 1
ATOM 1538 C C . PHE B 1 6 ? 14.516 -9.914 -9.469 1 95.12 6 PHE B C 1
ATOM 1540 O O . PHE B 1 6 ? 15.359 -10.75 -9.789 1 95.12 6 PHE B O 1
ATOM 1547 N N . GLY B 1 7 ? 14.625 -8.609 -9.586 1 90.94 7 GLY B N 1
ATOM 1548 C CA . GLY B 1 7 ? 15.875 -8.039 -10.07 1 90.94 7 GLY B CA 1
ATOM 1549 C C . GLY B 1 7 ? 16.156 -8.375 -11.523 1 90.94 7 GLY B C 1
ATOM 1550 O O . GLY B 1 7 ? 17.312 -8.438 -11.938 1 90.94 7 GLY B O 1
ATOM 1551 N N . GLY B 1 8 ? 15.141 -8.75 -12.242 1 94.94 8 GLY B N 1
ATOM 1552 C CA . GLY B 1 8 ? 15.312 -9.047 -13.656 1 94.94 8 GLY B CA 1
ATOM 1553 C C . GLY B 1 8 ? 15.43 -10.531 -13.945 1 94.94 8 GLY B C 1
ATOM 1554 O O . GLY B 1 8 ? 15.445 -10.945 -15.109 1 94.94 8 GLY B O 1
ATOM 1555 N N . SER B 1 9 ? 15.422 -11.32 -12.953 1 96.81 9 SER B N 1
ATOM 1556 C CA . SER B 1 9 ? 15.57 -12.758 -13.141 1 96.81 9 SER B CA 1
ATOM 1557 C C . SER B 1 9 ? 14.32 -13.359 -13.789 1 96.81 9 SER B C 1
ATOM 1559 O O . SER B 1 9 ? 14.391 -14.414 -14.414 1 96.81 9 SER B O 1
ATOM 1561 N N . ILE B 1 10 ? 13.227 -12.719 -13.609 1 97.75 10 ILE B N 1
ATOM 1562 C CA . ILE B 1 10 ? 11.969 -13.094 -14.242 1 97.75 10 ILE B CA 1
ATOM 1563 C C . ILE B 1 10 ? 11.352 -11.875 -14.938 1 97.75 10 ILE B C 1
ATOM 1565 O O . ILE B 1 10 ? 11.57 -10.734 -14.508 1 97.75 10 ILE B O 1
ATOM 1569 N N . SER B 1 11 ? 10.711 -12.109 -16.062 1 98.19 11 SER B N 1
ATOM 1570 C CA . SER B 1 11 ? 9.93 -11.055 -16.703 1 98.19 11 SER B CA 1
ATOM 1571 C C . SER B 1 11 ? 8.531 -11.555 -17.062 1 98.19 11 SER B C 1
ATOM 1573 O O . SER B 1 11 ? 8.344 -12.734 -17.375 1 98.19 11 SER B O 1
ATOM 1575 N N . MET B 1 12 ? 7.617 -10.711 -17.016 1 98.38 12 MET B N 1
ATOM 1576 C CA . MET B 1 12 ? 6.223 -11.047 -17.297 1 98.38 12 MET B CA 1
ATOM 1577 C C . MET B 1 12 ? 5.391 -9.789 -17.516 1 98.38 12 MET B C 1
ATOM 1579 O O . MET B 1 12 ? 5.688 -8.742 -16.953 1 98.38 12 MET B O 1
ATOM 1583 N N . TYR B 1 13 ? 4.418 -9.945 -18.312 1 98.31 13 TYR B N 1
ATOM 1584 C CA . TYR B 1 13 ? 3.441 -8.867 -18.469 1 98.31 13 TYR B CA 1
ATOM 1585 C C . TYR B 1 13 ? 2.668 -8.648 -17.172 1 98.31 13 TYR B C 1
ATOM 1587 O O . TYR B 1 13 ? 2.258 -9.609 -16.516 1 98.31 13 TYR B O 1
ATOM 1595 N N . ILE B 1 14 ? 2.582 -7.406 -16.75 1 98.19 14 ILE B N 1
ATOM 1596 C CA . ILE B 1 14 ? 1.695 -6.957 -15.688 1 98.19 14 ILE B CA 1
ATOM 1597 C C . ILE B 1 14 ? 0.784 -5.848 -16.203 1 98.19 14 ILE B C 1
ATOM 1599 O O . ILE B 1 14 ? 1.259 -4.859 -16.766 1 98.19 14 ILE B O 1
ATOM 1603 N N . PRO B 1 15 ? -0.492 -6.035 -16.062 1 96.5 15 PRO B N 1
ATOM 1604 C CA . PRO B 1 15 ? -1.367 -4.969 -16.562 1 96.5 15 PRO B CA 1
ATOM 1605 C C . PRO B 1 15 ? -0.979 -3.592 -16.031 1 96.5 15 PRO B C 1
ATOM 1607 O O . PRO B 1 15 ? -0.60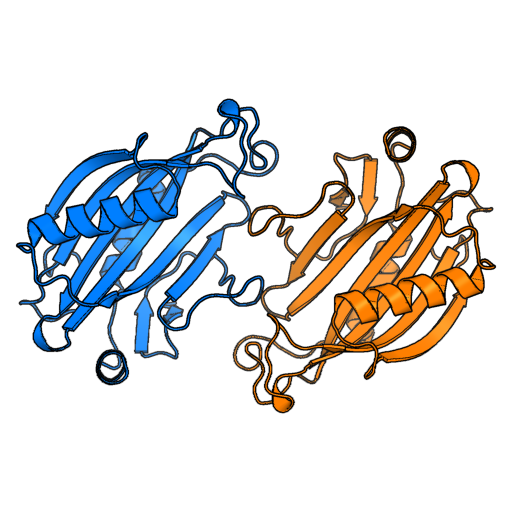9 -3.455 -14.859 1 96.5 15 PRO B O 1
ATOM 1610 N N . PRO B 1 16 ? -1.07 -2.555 -16.828 1 93.19 16 PRO B N 1
ATOM 1611 C CA . PRO B 1 16 ? -0.555 -1.226 -16.484 1 93.19 16 PRO B CA 1
ATOM 1612 C C . PRO B 1 16 ? -1.254 -0.613 -15.281 1 93.19 16 PRO B C 1
ATOM 1614 O O . PRO B 1 16 ? -0.687 0.251 -14.602 1 93.19 16 PRO B O 1
ATOM 1617 N N . SER B 1 17 ? -2.422 -0.965 -15.008 1 90.5 17 SER B N 1
ATOM 1618 C CA . SER B 1 17 ? -3.168 -0.387 -13.898 1 90.5 17 SER B CA 1
ATOM 1619 C C . SER B 1 17 ? -2.654 -0.903 -12.562 1 90.5 17 SER B C 1
ATOM 1621 O O . SER B 1 17 ? -2.994 -0.36 -11.508 1 90.5 17 SER B O 1
ATOM 1623 N N . PHE B 1 18 ? -1.851 -1.972 -12.57 1 93.5 18 PHE B N 1
ATOM 1624 C CA . PHE B 1 18 ? -1.303 -2.539 -11.344 1 93.5 18 PHE B CA 1
ATOM 1625 C C . PHE B 1 18 ? 0.011 -1.861 -10.977 1 93.5 18 PHE B C 1
ATOM 1627 O O . PHE B 1 18 ? 0.84 -1.586 -11.844 1 93.5 18 PHE B O 1
ATOM 1634 N N . GLU B 1 19 ? 0.112 -1.644 -9.734 1 89.75 19 GLU B N 1
ATOM 1635 C CA . GLU B 1 19 ? 1.327 -1.001 -9.242 1 89.75 19 GLU B CA 1
ATOM 1636 C C . GLU B 1 19 ? 2.096 -1.921 -8.297 1 89.75 19 GLU B C 1
ATOM 1638 O O . GLU B 1 19 ? 1.493 -2.65 -7.508 1 89.75 19 GLU B O 1
ATOM 1643 N N . ASP B 1 20 ? 3.41 -1.849 -8.492 1 92.06 20 ASP B N 1
ATOM 1644 C CA . ASP B 1 20 ? 4.266 -2.527 -7.527 1 92.06 20 ASP B CA 1
ATOM 1645 C C . ASP B 1 20 ? 4.121 -1.913 -6.137 1 92.06 20 ASP B C 1
ATOM 1647 O O . ASP B 1 20 ? 4.355 -0.718 -5.953 1 92.06 20 ASP B O 1
ATOM 1651 N N . ILE B 1 21 ? 3.795 -2.742 -5.059 1 90.88 21 ILE B N 1
ATOM 1652 C CA . ILE B 1 21 ? 3.457 -2.143 -3.773 1 90.88 21 ILE B CA 1
ATOM 1653 C C . ILE B 1 21 ? 4.633 -2.295 -2.809 1 90.88 21 ILE B C 1
ATOM 1655 O O . ILE B 1 21 ? 4.48 -2.102 -1.601 1 90.88 21 ILE B O 1
ATOM 1659 N N . SER B 1 22 ? 5.824 -2.666 -3.324 1 88.94 22 SER B N 1
ATOM 1660 C CA . SER B 1 22 ? 6.988 -2.877 -2.473 1 88.94 22 SER B CA 1
ATOM 1661 C C . SER B 1 22 ? 7.422 -1.581 -1.797 1 88.94 22 SER B C 1
ATOM 1663 O O . SER B 1 22 ? 8.133 -1.606 -0.79 1 88.94 22 SER B O 1
ATOM 1665 N N . ASN B 1 23 ? 6.922 -0.434 -2.328 1 83.88 23 ASN B N 1
ATOM 1666 C CA . ASN B 1 23 ? 7.254 0.854 -1.729 1 83.88 23 ASN B CA 1
ATOM 1667 C C . ASN B 1 23 ? 6.207 1.279 -0.702 1 83.88 23 ASN B C 1
ATOM 1669 O O . ASN B 1 23 ? 6.383 2.283 -0.01 1 83.88 23 ASN B O 1
ATOM 1673 N N . VAL B 1 24 ? 5.148 0.552 -0.628 1 86 24 VAL B N 1
ATOM 1674 C CA . VAL B 1 24 ? 4.043 0.909 0.253 1 86 24 VAL B CA 1
ATOM 1675 C C . VAL B 1 24 ? 4.051 0.005 1.483 1 86 24 VAL B C 1
ATOM 1677 O O . VAL B 1 24 ? 3.721 0.446 2.588 1 86 24 VAL B O 1
ATOM 1680 N N . ARG B 1 25 ? 4.508 -1.208 1.297 1 89.31 25 ARG B N 1
ATOM 1681 C CA . ARG B 1 25 ? 4.613 -2.168 2.391 1 89.31 25 ARG B CA 1
ATOM 1682 C C . ARG B 1 25 ? 5.801 -3.102 2.188 1 89.31 25 ARG B C 1
ATOM 1684 O O . ARG B 1 25 ? 6.352 -3.186 1.086 1 89.31 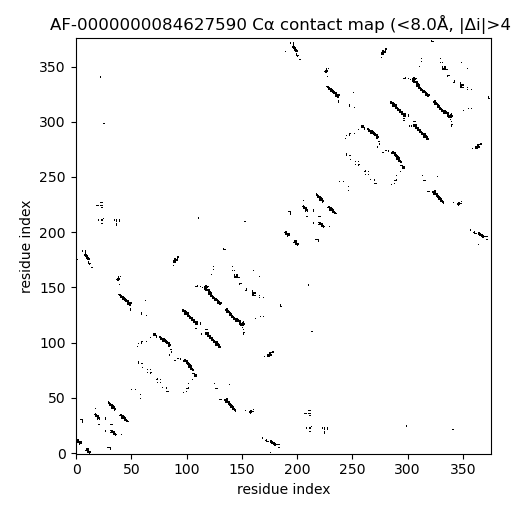25 ARG B O 1
ATOM 1691 N N . ASN B 1 26 ? 6.121 -3.742 3.305 1 89.62 26 ASN B N 1
ATOM 1692 C CA . ASN B 1 26 ? 7.203 -4.719 3.225 1 89.62 26 ASN B CA 1
ATOM 1693 C C . ASN B 1 26 ? 6.777 -5.965 2.453 1 89.62 26 ASN B C 1
ATOM 1695 O O . ASN B 1 26 ? 5.723 -6.543 2.73 1 89.62 26 ASN B O 1
ATOM 1699 N N . VAL B 1 27 ? 7.508 -6.324 1.445 1 93.19 27 VAL B N 1
ATOM 1700 C CA . VAL B 1 27 ? 7.309 -7.535 0.653 1 93.19 27 VAL B CA 1
ATOM 1701 C C . VAL B 1 27 ? 8.562 -8.406 0.722 1 93.19 27 VAL B C 1
ATOM 1703 O O . VAL B 1 27 ? 9.664 -7.941 0.445 1 93.19 27 VAL B O 1
ATOM 1706 N N . PRO B 1 28 ? 8.406 -9.703 1.107 1 93.19 28 PRO B N 1
ATOM 1707 C CA . PRO B 1 28 ? 9.562 -10.602 1.181 1 93.19 28 PRO B CA 1
ATOM 1708 C C . PRO B 1 28 ? 10.32 -10.703 -0.143 1 93.19 28 PRO B C 1
ATOM 1710 O O . PRO B 1 28 ? 9.727 -10.539 -1.211 1 93.19 28 PRO B O 1
ATOM 1713 N N . ASP B 1 29 ? 11.594 -11.117 -0.097 1 91.94 29 ASP B N 1
ATOM 1714 C CA . ASP B 1 29 ? 12.477 -11.188 -1.259 1 91.94 29 ASP B CA 1
ATOM 1715 C C . ASP B 1 29 ? 11.992 -12.25 -2.248 1 91.94 29 ASP B C 1
ATOM 1717 O O . ASP B 1 29 ? 12.25 -12.148 -3.449 1 91.94 29 ASP B O 1
ATOM 1721 N N . ASN B 1 30 ? 11.297 -13.258 -1.792 1 95.38 30 ASN B N 1
ATOM 1722 C CA . ASN B 1 30 ? 10.852 -14.336 -2.672 1 95.38 30 ASN B CA 1
ATOM 1723 C C . ASN B 1 30 ? 9.453 -14.062 -3.227 1 95.38 30 ASN B C 1
ATOM 1725 O O . ASN B 1 30 ? 8.781 -14.984 -3.693 1 95.38 30 ASN B O 1
ATOM 1729 N N . GLN B 1 31 ? 9.023 -12.789 -3.078 1 97.06 31 GLN B N 1
ATOM 1730 C CA . GLN B 1 31 ? 7.676 -12.438 -3.498 1 97.06 31 GLN B CA 1
ATOM 1731 C C . GLN B 1 31 ? 7.66 -11.102 -4.234 1 97.06 31 GLN B C 1
ATOM 1733 O O . GLN B 1 31 ? 8.492 -10.234 -3.971 1 97.06 31 GLN B O 1
ATOM 1738 N N . GLU B 1 32 ? 6.898 -10.938 -5.227 1 97.19 32 GLU B N 1
ATOM 1739 C CA . GLU B 1 32 ? 6.508 -9.695 -5.879 1 97.19 32 GLU B CA 1
ATOM 1740 C C . GLU B 1 32 ? 4.996 -9.492 -5.82 1 97.19 32 GLU B C 1
ATOM 1742 O O . GLU B 1 32 ? 4.227 -10.414 -6.078 1 97.19 32 GLU B O 1
ATOM 1747 N N . VAL B 1 33 ? 4.625 -8.297 -5.418 1 96.56 33 VAL B N 1
ATOM 1748 C CA . VAL B 1 33 ? 3.199 -8.039 -5.238 1 96.56 33 VAL B CA 1
ATOM 1749 C C . VAL B 1 33 ? 2.803 -6.777 -6 1 96.56 33 VAL B C 1
ATOM 1751 O O . VAL B 1 33 ? 3.447 -5.734 -5.867 1 96.56 33 VAL B O 1
ATOM 1754 N N . PHE B 1 34 ? 1.768 -6.875 -6.82 1 96.12 34 PHE B N 1
ATOM 1755 C CA . PHE B 1 34 ? 1.177 -5.77 -7.57 1 96.12 34 PHE B CA 1
ATOM 1756 C C . PHE B 1 34 ? -0.299 -5.613 -7.227 1 96.12 34 PHE B C 1
ATOM 1758 O O . PHE B 1 34 ? -1.016 -6.602 -7.07 1 96.12 34 PHE B O 1
ATOM 1765 N N . ALA B 1 35 ? -0.717 -4.402 -7.078 1 93.62 35 ALA B N 1
ATOM 1766 C CA . ALA B 1 35 ? -2.113 -4.156 -6.73 1 93.62 35 ALA B CA 1
ATOM 1767 C C . ALA B 1 35 ? -2.711 -3.055 -7.598 1 93.62 35 ALA B C 1
ATOM 1769 O O . ALA B 1 35 ? -2.014 -2.111 -7.98 1 93.62 35 ALA B O 1
ATOM 1770 N N . ASP B 1 36 ? -3.928 -3.258 -7.953 1 90.56 36 ASP B N 1
ATOM 1771 C CA . ASP B 1 36 ? -4.75 -2.197 -8.523 1 90.56 36 ASP B CA 1
ATOM 1772 C C . ASP B 1 36 ? -5.598 -1.518 -7.457 1 90.56 36 ASP B C 1
ATOM 1774 O O . ASP B 1 36 ? -6.59 -2.086 -6.988 1 90.56 36 ASP B O 1
ATOM 1778 N N . VAL B 1 37 ? -5.293 -0.316 -7.109 1 79.44 37 VAL B N 1
ATOM 1779 C CA . VAL B 1 37 ? -5.879 0.356 -5.957 1 79.44 37 VAL B CA 1
ATOM 1780 C C . VAL B 1 37 ? -7.348 0.674 -6.234 1 79.44 37 VAL B C 1
ATOM 1782 O O . VAL B 1 37 ? -8.133 0.875 -5.301 1 79.44 37 VAL B O 1
ATOM 1785 N N . ASN B 1 38 ? -7.727 0.673 -7.43 1 80.5 38 ASN B N 1
ATOM 1786 C CA . ASN B 1 38 ? -9.094 1.039 -7.781 1 80.5 38 ASN B CA 1
ATOM 1787 C C . ASN B 1 38 ? -10.023 -0.173 -7.762 1 80.5 38 ASN B C 1
ATOM 1789 O O . ASN B 1 38 ? -11.234 -0.03 -7.594 1 80.5 38 ASN B O 1
ATOM 1793 N N . THR B 1 39 ? -9.469 -1.345 -7.945 1 85.25 39 THR B N 1
ATOM 1794 C CA . THR B 1 39 ? -10.32 -2.52 -8.078 1 85.25 39 THR B CA 1
ATOM 1795 C C . THR B 1 39 ? -10.055 -3.514 -6.953 1 85.25 39 THR B C 1
ATOM 1797 O O . THR B 1 39 ? -10.773 -4.504 -6.805 1 85.25 39 THR B O 1
ATOM 1800 N N . ASP B 1 40 ? -9.062 -3.344 -6.152 1 89.62 40 ASP B N 1
ATOM 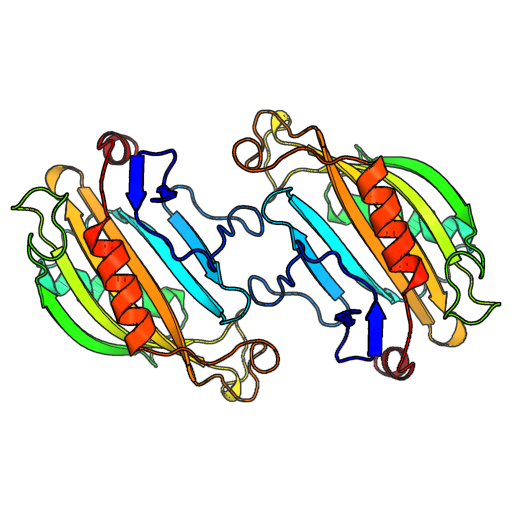1801 C CA . ASP B 1 40 ? -8.625 -4.227 -5.074 1 89.62 40 ASP B CA 1
ATOM 1802 C C . ASP B 1 40 ? -8.062 -5.535 -5.629 1 89.62 40 ASP B C 1
ATOM 1804 O O . ASP B 1 40 ? -7.996 -6.539 -4.914 1 89.62 40 ASP B O 1
ATOM 1808 N N . GLN B 1 41 ? -7.863 -5.562 -6.883 1 94.31 41 GLN B N 1
ATOM 1809 C CA . GLN B 1 41 ? -7.219 -6.734 -7.477 1 94.31 41 GLN B CA 1
ATOM 1810 C C . GLN B 1 41 ? -5.727 -6.758 -7.16 1 94.31 41 GLN B C 1
ATOM 1812 O O . GLN B 1 41 ? -5.121 -5.715 -6.914 1 94.31 41 GLN B O 1
ATOM 1817 N N . SER B 1 42 ? -5.191 -7.984 -7.137 1 96.31 42 SER B N 1
ATOM 1818 C CA . SER B 1 42 ? -3.764 -8.102 -6.863 1 96.31 42 SER B CA 1
ATOM 1819 C C . SER B 1 42 ? -3.156 -9.281 -7.621 1 96.31 42 SER B C 1
ATOM 1821 O O . SER B 1 42 ? -3.854 -10.242 -7.949 1 96.31 42 SER B O 1
ATOM 1823 N N . ILE B 1 43 ? -1.943 -9.133 -8.023 1 98.38 43 ILE B N 1
ATOM 1824 C CA . ILE B 1 43 ? -1.108 -10.148 -8.656 1 98.38 43 ILE B CA 1
ATOM 1825 C C . ILE B 1 43 ? 0.106 -10.438 -7.773 1 98.38 43 ILE B C 1
ATOM 1827 O O . ILE B 1 43 ? 0.811 -9.516 -7.359 1 98.38 43 ILE B O 1
ATOM 1831 N N . ILE B 1 44 ? 0.302 -11.719 -7.473 1 98.38 44 ILE B N 1
ATOM 1832 C CA . ILE B 1 44 ? 1.411 -12.109 -6.609 1 98.38 44 ILE B CA 1
ATOM 1833 C C . ILE B 1 44 ? 2.244 -13.188 -7.293 1 98.38 44 ILE B C 1
ATOM 1835 O O . ILE B 1 44 ? 1.699 -14.156 -7.824 1 98.38 44 ILE B O 1
ATOM 1839 N N . VAL B 1 45 ? 3.525 -13 -7.371 1 98.69 45 VAL B N 1
ATOM 1840 C CA . VAL B 1 45 ? 4.473 -14.008 -7.836 1 98.69 45 VAL B CA 1
ATOM 1841 C C . VAL B 1 45 ? 5.363 -14.453 -6.676 1 98.69 45 VAL B C 1
ATOM 1843 O O . VAL B 1 45 ? 6.043 -13.625 -6.055 1 98.69 45 VAL B O 1
ATOM 1846 N N . GLU B 1 46 ? 5.367 -15.727 -6.379 1 98.19 46 GLU B N 1
ATOM 1847 C CA . GLU B 1 46 ? 6.121 -16.25 -5.242 1 98.19 46 GLU B CA 1
ATOM 1848 C C . GLU B 1 46 ? 7.059 -17.375 -5.668 1 98.19 46 GLU B C 1
ATOM 1850 O O . GLU B 1 46 ? 6.688 -18.219 -6.484 1 98.19 46 GLU B O 1
ATOM 1855 N N . ILE B 1 47 ? 8.203 -17.297 -5.176 1 97.88 47 ILE B N 1
ATOM 1856 C CA . ILE B 1 47 ? 9.164 -18.391 -5.293 1 97.88 47 ILE B CA 1
ATOM 1857 C C . ILE B 1 47 ? 9.188 -19.203 -3.996 1 97.88 47 ILE B C 1
ATOM 1859 O O . ILE B 1 47 ? 9.586 -18.688 -2.947 1 97.88 47 ILE B O 1
ATOM 1863 N N . LEU B 1 48 ? 8.75 -20.422 -4.074 1 97.06 48 LEU B N 1
ATOM 1864 C CA . LEU B 1 48 ? 8.586 -21.25 -2.889 1 97.06 48 LEU B CA 1
ATOM 1865 C C . LEU B 1 48 ? 9.438 -22.516 -2.98 1 97.06 48 LEU B C 1
ATOM 1867 O O . LEU B 1 48 ? 9.984 -22.828 -4.043 1 97.06 48 LEU B O 1
ATOM 1871 N N . GLU B 1 49 ? 9.539 -23.125 -1.799 1 94.44 49 GLU B N 1
ATOM 1872 C CA . GLU B 1 49 ? 10.203 -24.422 -1.792 1 94.44 49 GLU B CA 1
ATOM 1873 C C . GLU B 1 49 ? 9.375 -25.469 -2.535 1 94.44 49 GLU B C 1
ATOM 1875 O O . GLU B 1 49 ? 8.148 -25.5 -2.414 1 94.44 49 GLU B O 1
ATOM 1880 N N . PHE B 1 50 ? 10.055 -26.359 -3.18 1 95.56 50 PHE B N 1
ATOM 1881 C CA . PHE B 1 50 ? 9.438 -27.453 -3.914 1 95.56 50 PHE B CA 1
ATOM 1882 C C . PHE B 1 50 ? 8.688 -28.375 -2.967 1 95.56 50 PHE B C 1
ATOM 1884 O O . PHE B 1 50 ? 9.25 -28.859 -1.977 1 95.56 50 PHE B O 1
ATOM 1891 N N . VAL B 1 51 ? 7.422 -28.578 -3.244 1 93.75 51 VAL B N 1
ATOM 1892 C CA . VAL B 1 51 ? 6.648 -29.516 -2.441 1 93.75 51 VAL B CA 1
ATOM 1893 C C . VAL B 1 51 ? 6.91 -30.938 -2.922 1 93.75 51 VAL B C 1
ATOM 1895 O O . VAL B 1 51 ? 6.414 -31.344 -3.975 1 93.75 51 VAL B O 1
ATOM 1898 N N . LYS B 1 52 ? 7.629 -31.719 -2.189 1 89.38 52 LYS B N 1
ATOM 1899 C CA . LYS B 1 52 ? 8.07 -33.062 -2.574 1 89.38 52 LYS B CA 1
ATOM 1900 C C . LYS B 1 52 ? 7.039 -34.125 -2.188 1 89.38 52 LYS B C 1
ATOM 1902 O O . LYS B 1 52 ? 6.98 -35.188 -2.801 1 89.38 52 LYS B O 1
ATOM 1907 N N . GLN B 1 53 ? 6.188 -33.812 -1.329 1 84.94 53 GLN B N 1
ATOM 1908 C CA . GLN B 1 53 ? 5.371 -34.812 -0.666 1 84.94 53 GLN B CA 1
ATOM 1909 C C . GLN B 1 53 ? 4.168 -35.188 -1.522 1 84.94 53 GLN B C 1
ATOM 1911 O O . GLN B 1 53 ? 3.459 -36.156 -1.212 1 84.94 53 GLN B O 1
ATOM 1916 N N . VAL B 1 54 ? 3.93 -34.469 -2.564 1 82.56 54 VAL B N 1
ATOM 1917 C CA . VAL B 1 54 ? 2.715 -34.719 -3.326 1 82.56 54 VAL B CA 1
ATOM 1918 C C . VAL B 1 54 ? 3.041 -34.781 -4.816 1 82.56 54 VAL B C 1
ATOM 1920 O O . VAL B 1 54 ? 4.066 -34.25 -5.258 1 82.56 54 VAL B O 1
ATOM 1923 N N . ALA B 1 55 ? 2.162 -35.562 -5.516 1 81.81 55 ALA B N 1
ATOM 1924 C CA . ALA B 1 55 ? 2.254 -35.594 -6.973 1 81.81 55 ALA B CA 1
ATOM 1925 C C . ALA B 1 55 ? 1.995 -34.219 -7.566 1 81.81 55 ALA B C 1
ATOM 1927 O O . ALA B 1 55 ? 1.502 -33.312 -6.879 1 81.81 55 ALA B O 1
ATOM 1928 N N . ASN B 1 56 ? 2.299 -34.094 -8.891 1 81.19 56 ASN B N 1
ATOM 1929 C CA . ASN B 1 56 ? 2.281 -32.812 -9.57 1 81.19 56 ASN B CA 1
ATOM 1930 C C . ASN B 1 56 ? 0.917 -32.125 -9.461 1 81.19 56 ASN B C 1
ATOM 1932 O O . ASN B 1 56 ? 0.815 -31 -8.984 1 81.19 56 ASN B O 1
ATOM 1936 N N . GLU B 1 57 ? -0.129 -32.812 -9.781 1 82 57 GLU B N 1
ATOM 1937 C CA . GLU B 1 57 ? -1.452 -32.188 -9.75 1 82 57 GLU B CA 1
ATOM 1938 C C . GLU B 1 57 ? -1.873 -31.859 -8.32 1 82 57 GLU B C 1
ATOM 1940 O O . GLU B 1 57 ? -2.533 -30.859 -8.078 1 82 57 GLU B O 1
ATOM 1945 N N . ASP B 1 58 ? -1.438 -32.656 -7.391 1 93.25 58 ASP B N 1
ATOM 1946 C CA . ASP B 1 58 ? -1.761 -32.438 -5.98 1 93.25 58 ASP B CA 1
ATOM 1947 C C . ASP B 1 58 ? -0.987 -31.25 -5.41 1 93.25 58 ASP B C 1
ATOM 1949 O O . ASP B 1 58 ? -1.416 -30.625 -4.434 1 93.25 58 ASP B O 1
ATOM 1953 N N . ALA B 1 59 ? 0.11 -30.938 -6.082 1 95.94 59 ALA B N 1
ATOM 1954 C CA . ALA B 1 59 ? 0.895 -29.781 -5.641 1 95.94 59 ALA B CA 1
ATOM 1955 C C . ALA B 1 59 ? 0.125 -28.484 -5.852 1 95.94 59 ALA B C 1
ATOM 1957 O O . ALA B 1 59 ? 0.212 -27.562 -5.031 1 95.94 59 ALA B O 1
ATOM 1958 N N . ALA B 1 60 ? -0.663 -28.406 -6.949 1 96.56 60 ALA B N 1
ATOM 1959 C CA . ALA B 1 60 ? -1.493 -27.234 -7.195 1 96.56 60 ALA B CA 1
ATOM 1960 C C . ALA B 1 60 ? -2.518 -27.047 -6.078 1 96.56 60 ALA B C 1
ATOM 1962 O O . ALA B 1 60 ? -2.68 -25.938 -5.559 1 96.56 60 ALA B O 1
ATOM 1963 N N . LYS B 1 61 ? -3.15 -28.172 -5.746 1 95.94 61 LYS B N 1
ATOM 1964 C CA . LYS B 1 61 ? -4.117 -28.125 -4.652 1 95.94 61 LYS B CA 1
ATOM 1965 C C . LYS B 1 61 ? -3.445 -27.703 -3.344 1 95.94 61 LYS B C 1
ATOM 1967 O O . LYS B 1 61 ? -3.988 -26.906 -2.586 1 95.94 61 LYS B O 1
ATOM 1972 N N . TYR B 1 62 ? -2.318 -28.281 -3.133 1 96.75 62 TYR B N 1
ATOM 1973 C CA . TYR B 1 62 ? -1.561 -27.984 -1.922 1 96.75 62 TYR B CA 1
ATOM 1974 C C . TYR B 1 62 ? -1.277 -26.484 -1.81 1 96.75 62 TYR B C 1
ATOM 1976 O O . TYR B 1 62 ? -1.523 -25.875 -0.765 1 96.75 62 TYR B O 1
ATOM 1984 N N . HIS B 1 63 ? -0.76 -25.859 -2.844 1 97.31 63 HIS B N 1
ATOM 1985 C CA . HIS B 1 63 ? -0.435 -24.438 -2.84 1 97.31 63 HIS B CA 1
ATOM 1986 C C . HIS B 1 63 ? -1.694 -23.578 -2.732 1 97.31 63 HIS B C 1
ATOM 1988 O O . HIS B 1 63 ? -1.7 -22.562 -2.041 1 97.31 63 HIS B O 1
ATOM 1994 N N . PHE B 1 64 ? -2.748 -23.969 -3.418 1 97.5 64 PHE B N 1
ATOM 1995 C CA . PHE B 1 64 ? -4 -23.219 -3.338 1 97.5 64 PHE B CA 1
ATOM 1996 C C . PHE B 1 64 ? -4.535 -23.219 -1.911 1 97.5 64 PHE B C 1
ATOM 1998 O O . PHE B 1 64 ? -4.969 -22.172 -1.412 1 97.5 64 PHE B O 1
ATOM 2005 N N . ASP B 1 65 ? -4.438 -24.391 -1.271 1 95.94 65 ASP B N 1
ATOM 2006 C CA . ASP B 1 65 ? -4.879 -24.516 0.116 1 95.94 65 ASP B CA 1
ATOM 2007 C C . ASP B 1 65 ? -4.008 -23.656 1.045 1 95.94 65 ASP B C 1
ATOM 2009 O O . ASP B 1 65 ? -4.504 -23.109 2.025 1 95.94 65 ASP B O 1
ATOM 2013 N N . SER B 1 66 ? -2.754 -23.641 0.748 1 96.12 66 SER B N 1
ATOM 2014 C CA . SER B 1 66 ? -1.847 -22.797 1.526 1 96.12 66 SER B CA 1
ATOM 2015 C C . SER B 1 66 ? -2.229 -21.328 1.427 1 96.12 66 SER B C 1
ATOM 2017 O O . SER B 1 66 ? -2.223 -20.609 2.428 1 96.12 66 SER B O 1
ATOM 2019 N N . ILE B 1 67 ? -2.553 -20.875 0.209 1 96.75 67 ILE B N 1
ATOM 2020 C CA . ILE B 1 67 ? -2.992 -19.5 -0.017 1 96.75 67 ILE B CA 1
ATOM 2021 C C . ILE B 1 67 ? -4.273 -19.234 0.768 1 96.75 67 ILE B C 1
ATOM 2023 O O . ILE B 1 67 ? -4.426 -18.172 1.379 1 96.75 67 ILE B O 1
ATOM 2027 N N . ALA B 1 68 ? -5.172 -20.219 0.743 1 97.06 68 ALA B N 1
ATOM 2028 C CA . ALA B 1 68 ? -6.398 -20.078 1.522 1 97.06 68 ALA B CA 1
ATOM 2029 C C . ALA B 1 68 ? -6.09 -19.906 3.008 1 97.06 68 ALA B C 1
ATOM 2031 O O . ALA B 1 68 ? -6.719 -19.094 3.689 1 97.06 68 ALA B O 1
ATOM 2032 N N . SER B 1 69 ? -5.152 -20.688 3.477 1 96 69 SER B N 1
ATOM 2033 C CA . SER B 1 69 ? -4.738 -20.578 4.871 1 96 69 SER B CA 1
ATOM 2034 C C . SER B 1 69 ? -4.156 -19.188 5.168 1 96 69 SER B C 1
ATOM 2036 O O . SER B 1 69 ? -4.504 -18.578 6.172 1 96 69 SER B O 1
ATOM 2038 N N . ASP B 1 70 ? -3.281 -18.688 4.305 1 94.19 70 ASP B N 1
ATOM 2039 C CA . ASP B 1 70 ? -2.686 -17.375 4.453 1 94.19 70 ASP B CA 1
ATOM 2040 C C . ASP B 1 70 ? -3.762 -16.281 4.496 1 94.19 70 ASP B C 1
ATOM 2042 O O . ASP B 1 70 ? -3.594 -15.266 5.168 1 94.19 70 ASP B O 1
ATOM 2046 N N . ASN B 1 71 ? -4.844 -16.5 3.764 1 94.19 71 ASN B N 1
ATOM 2047 C CA . ASN B 1 71 ? -5.922 -15.516 3.654 1 94.19 71 ASN B CA 1
ATOM 2048 C C . ASN B 1 71 ? -6.988 -15.727 4.723 1 94.19 71 ASN B C 1
ATOM 2050 O O . ASN B 1 71 ? -8.039 -15.086 4.699 1 94.19 71 ASN B O 1
ATOM 2054 N N . ASP B 1 72 ? -6.785 -16.672 5.66 1 93.62 72 ASP B N 1
ATOM 2055 C CA . ASP B 1 72 ? -7.773 -17.062 6.664 1 93.62 72 ASP B CA 1
ATOM 2056 C C . ASP B 1 72 ? -9.102 -17.453 6.016 1 93.62 72 ASP B C 1
ATOM 2058 O O . ASP B 1 72 ? -10.164 -17 6.457 1 93.62 72 ASP B O 1
ATOM 2062 N N . ALA B 1 73 ? -9 -18.188 4.93 1 93.56 73 ALA B N 1
ATOM 2063 C CA . ALA B 1 73 ? -10.18 -18.547 4.148 1 93.56 73 ALA B CA 1
ATOM 2064 C C . ALA B 1 73 ? -10.305 -20.062 4.02 1 93.56 73 ALA B C 1
ATOM 2066 O O . ALA B 1 73 ? -10.922 -20.562 3.074 1 93.56 73 ALA B O 1
ATOM 2067 N N . GLU B 1 74 ? -9.75 -20.812 4.898 1 89.12 74 GLU B N 1
ATOM 2068 C CA . GLU B 1 74 ? -9.727 -22.266 4.785 1 89.12 74 GLU B CA 1
ATOM 2069 C C . GLU B 1 74 ? -11.141 -22.844 4.719 1 89.12 74 GLU B C 1
ATOM 2071 O O . GLU B 1 74 ? -11.414 -23.766 3.943 1 89.12 74 GLU B O 1
ATOM 2076 N N . ASN B 1 75 ? -11.938 -22.25 5.531 1 86.44 75 ASN B N 1
ATOM 2077 C CA . ASN B 1 75 ? -13.297 -22.781 5.613 1 86.44 75 ASN B CA 1
ATOM 2078 C C . ASN B 1 75 ? -14.188 -22.203 4.523 1 86.44 75 ASN B C 1
ATOM 2080 O O . ASN B 1 75 ? -15.336 -22.625 4.367 1 86.44 75 ASN B O 1
ATOM 2084 N N . PHE B 1 76 ? -13.711 -21.312 3.787 1 87.38 76 PHE B N 1
ATOM 2085 C CA . PHE B 1 76 ? -14.453 -20.641 2.727 1 87.38 76 PHE B CA 1
ATOM 2086 C C . PHE B 1 76 ? -13.656 -20.625 1.432 1 87.38 76 PHE B C 1
ATOM 2088 O O . PHE B 1 76 ? -13.461 -19.562 0.83 1 87.38 76 PHE B O 1
ATOM 2095 N N . ASN B 1 77 ? -13.211 -21.734 1.09 1 93 77 ASN B N 1
ATOM 2096 C CA . ASN B 1 77 ? -12.32 -21.969 -0.042 1 93 77 ASN B CA 1
ATOM 2097 C C . ASN B 1 77 ? -12.836 -23.094 -0.938 1 93 77 ASN B C 1
ATOM 2099 O O . ASN B 1 77 ? -13.133 -24.188 -0.459 1 93 77 ASN B O 1
ATOM 2103 N N . THR B 1 78 ? -13.047 -22.859 -2.217 1 96.75 78 THR B N 1
ATOM 2104 C CA . THR B 1 78 ? -13.469 -23.859 -3.193 1 96.75 78 THR B CA 1
ATOM 2105 C C . THR B 1 78 ? -12.547 -23.859 -4.406 1 96.75 78 THR B C 1
ATOM 2107 O O . THR B 1 78 ? -12.258 -22.797 -4.973 1 96.75 78 THR B O 1
ATOM 2110 N N . ILE B 1 79 ? -12.109 -25.016 -4.789 1 96.88 79 ILE B N 1
ATOM 2111 C CA . ILE B 1 79 ? -11.375 -25.188 -6.039 1 96.88 79 ILE B CA 1
ATOM 2112 C C . ILE B 1 79 ? -12.336 -25.562 -7.156 1 96.88 79 ILE B C 1
ATOM 2114 O O . ILE B 1 79 ? -13.117 -26.516 -7.016 1 96.88 79 ILE B O 1
ATOM 2118 N N . HIS B 1 80 ? -12.273 -24.875 -8.234 1 97.25 80 HIS B N 1
ATOM 2119 C CA . HIS B 1 80 ? -13.172 -25.156 -9.352 1 97.25 80 HIS B CA 1
ATOM 2120 C C . HIS B 1 80 ? -12.531 -26.125 -10.344 1 97.25 80 HIS B C 1
ATOM 2122 O O . HIS B 1 80 ? -13.211 -27 -10.883 1 97.25 80 HIS B O 1
ATOM 2128 N N . GLN B 1 81 ? -11.336 -25.859 -10.625 1 96.44 81 GLN B N 1
ATOM 2129 C CA . GLN B 1 81 ? -10.688 -26.656 -11.664 1 96.44 81 GLN B CA 1
ATOM 2130 C C . GLN B 1 81 ? -9.172 -26.672 -11.477 1 96.44 81 GLN B C 1
ATOM 2132 O O . GLN B 1 81 ? -8.586 -25.672 -11.055 1 96.44 81 GLN B O 1
ATOM 2137 N N . ILE B 1 82 ? -8.562 -27.812 -11.711 1 97.06 82 ILE B N 1
ATOM 2138 C CA . ILE B 1 82 ? -7.121 -27.953 -11.859 1 97.06 82 ILE B CA 1
ATOM 2139 C C . ILE B 1 82 ? -6.801 -28.609 -13.203 1 97.06 82 ILE B C 1
ATOM 2141 O O . ILE B 1 82 ? -7.34 -29.672 -13.523 1 97.06 82 ILE B O 1
ATOM 2145 N N . THR B 1 83 ? -6.027 -27.953 -13.961 1 96.88 83 THR B N 1
ATOM 2146 C CA . THR B 1 83 ? -5.668 -28.5 -15.273 1 96.88 83 THR B CA 1
ATOM 2147 C C . THR B 1 83 ? -4.168 -28.359 -15.516 1 96.88 83 THR B C 1
ATOM 2149 O O . THR B 1 83 ? -3.518 -27.469 -14.953 1 96.88 83 THR B O 1
ATOM 2152 N N . GLN B 1 84 ? -3.666 -29.219 -16.297 1 96.12 84 GLN B N 1
ATOM 2153 C CA . GLN B 1 84 ? -2.273 -29.109 -16.719 1 96.12 84 GLN B CA 1
ATOM 2154 C C . GLN B 1 84 ? -2.115 -28.062 -17.828 1 96.12 84 GLN B C 1
ATOM 2156 O O . GLN B 1 84 ? -2.936 -28 -18.75 1 96.12 84 GLN B O 1
ATOM 2161 N N . LEU B 1 85 ? -1.098 -27.234 -17.641 1 96.81 85 LEU B N 1
ATOM 2162 C CA . LEU B 1 85 ? -0.772 -26.25 -18.656 1 96.81 85 LEU B CA 1
ATOM 2163 C C . LEU B 1 85 ? 0.215 -26.812 -19.672 1 96.81 85 LEU B C 1
ATOM 2165 O O . LEU B 1 85 ? 0.963 -27.75 -19.359 1 96.81 85 LEU B O 1
ATOM 2169 N N . THR B 1 86 ? 0.191 -26.25 -20.875 1 95.25 86 THR B N 1
ATOM 2170 C CA . THR B 1 86 ? 1.057 -26.734 -21.953 1 95.25 86 THR B CA 1
ATOM 2171 C C . THR B 1 86 ? 2.02 -25.641 -22.406 1 95.25 86 THR B C 1
ATOM 2173 O O . THR B 1 86 ? 1.902 -24.484 -21.984 1 95.25 86 THR B O 1
ATOM 2176 N N . SER B 1 87 ? 2.936 -26.016 -23.281 1 95.12 87 SER B N 1
ATOM 2177 C CA . SER B 1 87 ? 3.924 -25.078 -23.812 1 95.12 87 SER B CA 1
ATOM 2178 C C . SER B 1 87 ? 3.27 -24.047 -24.719 1 95.12 87 SER B C 1
ATOM 2180 O O . SER B 1 87 ? 3.857 -23 -25 1 95.12 87 SER B O 1
ATOM 2182 N N . GLN B 1 88 ? 2.096 -24.328 -25.172 1 95.06 88 GLN B N 1
ATOM 2183 C CA . GLN B 1 88 ? 1.365 -23.344 -25.953 1 95.06 88 GLN B CA 1
ATOM 2184 C C . GLN B 1 88 ? 0.938 -22.156 -25.094 1 95.06 88 GLN B C 1
ATOM 2186 O O . GLN B 1 88 ? 0.968 -21.016 -25.547 1 95.06 88 GLN B O 1
ATOM 2191 N N . GLU B 1 89 ? 0.56 -22.453 -23.844 1 96 89 GLU B N 1
ATOM 2192 C CA . GLU B 1 89 ? 0.098 -21.422 -22.922 1 96 89 GLU B CA 1
ATOM 2193 C C . GLU B 1 89 ? 1.273 -20.703 -22.266 1 96 89 GLU B C 1
ATOM 2195 O O . GLU B 1 89 ? 1.176 -19.516 -21.922 1 96 89 GLU B O 1
ATOM 2200 N N . ILE B 1 90 ? 2.301 -21.438 -22.078 1 96.88 90 ILE B N 1
ATOM 2201 C CA . ILE B 1 90 ? 3.518 -20.906 -21.469 1 96.88 90 ILE B CA 1
ATOM 2202 C C . ILE B 1 90 ? 4.719 -21.25 -22.359 1 96.88 90 ILE B C 1
ATOM 2204 O O . ILE B 1 90 ? 5.465 -22.188 -22.062 1 96.88 90 ILE B O 1
ATOM 2208 N N . PRO B 1 91 ? 5.031 -20.438 -23.297 1 96.75 91 PRO B N 1
ATOM 2209 C CA . PRO B 1 91 ? 5.973 -20.844 -24.344 1 96.75 91 PRO B CA 1
ATOM 2210 C C . PRO B 1 91 ? 7.43 -20.656 -23.922 1 96.75 91 PRO B C 1
ATOM 2212 O O . PRO B 1 91 ? 8.336 -21.172 -24.594 1 96.75 91 PRO B O 1
ATOM 2215 N N . ASN B 1 92 ? 7.699 -19.969 -22.891 1 97 92 ASN B N 1
ATOM 2216 C CA . ASN B 1 92 ? 9.078 -19.562 -22.625 1 97 92 ASN B CA 1
ATOM 2217 C C . ASN B 1 92 ? 9.719 -20.422 -21.531 1 97 92 ASN B C 1
ATOM 2219 O O . ASN B 1 92 ? 10.781 -20.078 -21.016 1 97 92 ASN B O 1
ATOM 2223 N N . LEU B 1 93 ? 9.062 -21.5 -21.156 1 96.62 93 LEU B N 1
ATOM 2224 C CA . LEU B 1 93 ? 9.633 -22.438 -20.188 1 96.62 93 LEU B CA 1
ATOM 2225 C C . LEU B 1 93 ? 10.031 -23.734 -20.875 1 96.62 93 LEU B C 1
ATOM 2227 O O . LEU B 1 93 ? 9.523 -24.062 -21.953 1 96.62 93 LEU B O 1
ATOM 2231 N N . PRO B 1 94 ? 10.984 -24.453 -20.234 1 93.94 94 PRO B N 1
ATOM 2232 C CA . PRO B 1 94 ? 11.305 -25.766 -20.797 1 93.94 94 PRO B CA 1
ATOM 2233 C C . PRO B 1 94 ? 10.078 -26.656 -20.969 1 93.94 94 PRO B C 1
ATOM 2235 O O . PRO B 1 94 ? 9.188 -26.656 -20.125 1 93.94 94 PRO B O 1
ATOM 2238 N N . SER B 1 95 ? 10.031 -27.438 -22 1 91 95 SER B N 1
ATOM 2239 C CA . SER B 1 95 ? 8.852 -28.203 -22.375 1 91 95 SER B CA 1
ATOM 2240 C C . SER B 1 95 ? 8.516 -29.266 -21.344 1 91 95 SER B C 1
ATOM 2242 O O . SER B 1 95 ? 7.367 -29.703 -21.234 1 91 95 SER B O 1
ATOM 2244 N N . ASP B 1 96 ? 9.469 -29.656 -20.531 1 92.44 96 ASP B N 1
ATOM 2245 C CA . ASP B 1 96 ? 9.234 -30.734 -19.562 1 92.44 96 ASP B CA 1
ATOM 2246 C C . ASP B 1 96 ? 8.906 -30.172 -18.188 1 92.44 96 ASP B C 1
ATOM 2248 O O . ASP B 1 96 ? 8.781 -30.922 -17.219 1 92.44 96 ASP B O 1
ATOM 2252 N N . THR B 1 97 ? 8.75 -28.828 -18.125 1 94.69 97 THR B N 1
ATOM 2253 C CA . THR B 1 97 ? 8.383 -28.234 -16.844 1 94.69 97 THR B CA 1
ATOM 2254 C C . THR B 1 97 ? 6.953 -28.594 -16.469 1 94.69 97 THR B C 1
ATOM 2256 O O . THR B 1 97 ? 6.016 -28.312 -17.219 1 94.69 97 THR B O 1
ATOM 2259 N N . PRO B 1 98 ? 6.785 -29.297 -15.32 1 95.81 98 PRO B N 1
ATOM 2260 C CA . PRO B 1 98 ? 5.406 -29.469 -14.867 1 95.81 98 PRO B CA 1
ATOM 2261 C C . PRO B 1 98 ? 4.703 -28.156 -14.555 1 95.81 98 PRO B C 1
ATOM 2263 O O . PRO B 1 98 ? 5.203 -27.359 -13.758 1 95.81 98 PRO B O 1
ATOM 2266 N N . MET B 1 99 ? 3.625 -27.875 -15.195 1 97.19 99 MET B N 1
ATOM 2267 C CA . MET B 1 99 ? 2.885 -26.625 -15.055 1 97.19 99 MET B CA 1
ATOM 2268 C C . MET B 1 99 ? 1.398 -26.891 -14.852 1 97.19 99 MET B C 1
ATOM 2270 O O . MET B 1 99 ? 0.809 -27.719 -15.555 1 97.19 99 MET B O 1
ATOM 2274 N N . TYR B 1 100 ? 0.798 -26.188 -13.93 1 97.81 100 TYR B N 1
ATOM 2275 C CA . TYR B 1 100 ? -0.607 -26.422 -13.617 1 97.81 100 TYR B CA 1
ATOM 2276 C C . TYR B 1 100 ? -1.352 -25.109 -13.43 1 97.81 100 TYR B C 1
ATOM 2278 O O . TYR B 1 100 ? -0.776 -24.125 -12.961 1 97.81 100 TYR B O 1
ATOM 2286 N N . PHE B 1 101 ? -2.557 -25.109 -13.875 1 98.06 101 PHE B N 1
ATOM 2287 C CA . PHE B 1 101 ? -3.514 -24.047 -13.648 1 98.06 101 PHE B CA 1
ATOM 2288 C C . PHE B 1 101 ? -4.566 -24.453 -12.625 1 98.06 101 PHE B C 1
ATOM 2290 O O . PHE B 1 101 ? -5.102 -25.562 -12.703 1 98.06 101 PHE B O 1
ATOM 2297 N N . CYS B 1 102 ? -4.773 -23.656 -11.617 1 98 102 CYS B N 1
ATOM 2298 C CA . CYS B 1 102 ? -5.809 -23.875 -10.609 1 98 102 CYS B CA 1
ATOM 2299 C C . CYS B 1 102 ? -6.691 -22.641 -10.461 1 98 102 CYS B C 1
ATOM 2301 O O . CYS B 1 102 ? -6.191 -21.516 -10.43 1 98 102 CYS B O 1
ATOM 2303 N N . THR B 1 103 ? -7.992 -22.812 -10.484 1 98.12 103 THR B N 1
ATOM 2304 C CA . THR B 1 103 ? -8.914 -21.703 -10.25 1 98.12 103 THR B CA 1
ATOM 2305 C C . THR B 1 103 ? -9.906 -22.047 -9.148 1 98.12 103 THR B C 1
ATOM 2307 O O . THR B 1 103 ? -10.242 -23.219 -8.953 1 98.12 103 THR B O 1
ATOM 2310 N N . GLY B 1 104 ? -10.203 -21.109 -8.375 1 98.12 104 GLY B N 1
ATOM 2311 C CA . GLY B 1 104 ? -11.141 -21.266 -7.277 1 98.12 104 GLY B CA 1
ATOM 2312 C C . GLY B 1 104 ? -11.57 -19.938 -6.684 1 98.12 104 GLY B C 1
ATOM 2313 O O . GLY B 1 104 ? -11.305 -18.875 -7.258 1 98.12 104 GLY B O 1
ATOM 2314 N N . GLN B 1 105 ? -12.359 -20.094 -5.633 1 97.94 105 GLN B N 1
ATOM 2315 C CA . GLN B 1 105 ? -12.875 -18.906 -4.953 1 97.94 105 GLN B CA 1
ATOM 2316 C C . GLN B 1 105 ? -12.672 -19.016 -3.443 1 97.94 105 GLN B C 1
ATOM 2318 O O . GLN B 1 105 ? -12.711 -20.109 -2.879 1 97.94 105 GLN B O 1
ATOM 2323 N N . GLN B 1 106 ? -12.398 -17.875 -2.859 1 97.75 106 GLN B N 1
ATOM 2324 C CA . GLN B 1 106 ? -12.227 -17.766 -1.415 1 97.75 106 GLN B CA 1
ATOM 2325 C C . GLN B 1 106 ? -12.977 -16.562 -0.862 1 97.75 106 GLN B C 1
ATOM 2327 O O . GLN B 1 106 ? -13.07 -15.523 -1.521 1 97.75 106 GLN B O 1
ATOM 2332 N N . SER B 1 107 ? -13.547 -16.719 0.295 1 96 107 SER B N 1
ATOM 2333 C CA . SER B 1 107 ? -14.078 -15.594 1.056 1 96 107 SER B CA 1
ATOM 2334 C C . SER B 1 107 ? -13.016 -15.008 1.976 1 96 107 SER B C 1
ATOM 2336 O O . SER B 1 107 ? -12.57 -15.656 2.922 1 96 107 SER B O 1
ATOM 2338 N N . VAL B 1 108 ? -12.609 -13.781 1.711 1 95.12 108 VAL B N 1
ATOM 2339 C CA . VAL B 1 108 ? -11.43 -13.219 2.367 1 95.12 108 VAL B CA 1
ATOM 2340 C C . VAL B 1 108 ? -11.797 -11.906 3.049 1 95.12 108 VAL B C 1
ATOM 2342 O O . VAL B 1 108 ? -12.484 -11.062 2.459 1 95.12 108 VAL B O 1
ATOM 2345 N N . ALA B 1 109 ? -11.383 -11.781 4.305 1 91.31 109 ALA B N 1
ATOM 2346 C CA . ALA B 1 109 ? -11.516 -10.508 5.004 1 91.31 109 ALA B CA 1
ATOM 2347 C C . ALA B 1 109 ? -10.258 -9.656 4.824 1 91.31 109 ALA B C 1
ATOM 2349 O O . ALA B 1 109 ? -9.141 -10.148 4.992 1 91.31 109 ALA B O 1
ATOM 2350 N N . LYS B 1 110 ? -10.461 -8.477 4.434 1 88.75 110 LYS B N 1
ATOM 2351 C CA . LYS B 1 110 ? -9.328 -7.562 4.34 1 88.75 110 LYS B CA 1
ATOM 2352 C C . LYS B 1 110 ? -8.891 -7.082 5.723 1 88.75 110 LYS B C 1
ATOM 2354 O O . LYS B 1 110 ? -9.727 -6.883 6.605 1 88.75 110 LYS B O 1
ATOM 2359 N N . PHE B 1 111 ? -7.531 -6.918 5.949 1 89 111 PHE B N 1
ATOM 2360 C CA . PHE B 1 111 ? -6.93 -6.348 7.148 1 89 111 PHE B CA 1
ATOM 2361 C C . PHE B 1 111 ? -7.469 -7.027 8.398 1 89 111 PHE B C 1
ATOM 2363 O O . PHE B 1 111 ? -7.688 -6.375 9.422 1 89 111 PHE B O 1
ATOM 2370 N N . ASN B 1 112 ? -7.875 -8.258 8.312 1 86.75 112 ASN B N 1
ATOM 2371 C CA . ASN B 1 112 ? -8.352 -9.055 9.438 1 86.75 112 ASN B CA 1
ATOM 2372 C C . ASN B 1 112 ? -9.664 -8.5 10 1 86.75 112 ASN B C 1
ATOM 2374 O O . ASN B 1 112 ? -9.867 -8.492 11.211 1 86.75 112 ASN B O 1
ATOM 2378 N N . GLU B 1 113 ? -10.445 -7.969 9.133 1 89.81 113 GLU B N 1
ATOM 2379 C CA . GLU B 1 113 ? -11.773 -7.535 9.539 1 89.81 113 GLU B CA 1
ATOM 2380 C C . GLU B 1 113 ? -12.562 -8.688 10.164 1 89.81 113 GLU B C 1
ATOM 2382 O O . GLU B 1 113 ? -12.625 -9.781 9.594 1 89.81 113 GLU B O 1
ATOM 2387 N N . LYS B 1 114 ? -13.219 -8.422 11.25 1 89.38 114 LYS B N 1
ATOM 2388 C CA . LYS B 1 114 ? -13.844 -9.492 12.031 1 89.38 114 LYS B CA 1
ATOM 2389 C C . LYS B 1 114 ? -15.32 -9.641 11.664 1 89.38 114 LYS B C 1
ATOM 2391 O O . LYS B 1 114 ? -15.914 -10.695 11.883 1 89.38 114 LYS B O 1
ATOM 2396 N N . ASP B 1 115 ? -15.914 -8.602 11.203 1 92.06 115 ASP B N 1
ATOM 2397 C CA . ASP B 1 115 ? -17.312 -8.672 10.773 1 92.06 115 ASP B CA 1
ATOM 2398 C C . ASP B 1 115 ? -17.484 -9.656 9.617 1 92.06 115 ASP B C 1
ATOM 2400 O O . ASP B 1 115 ? -16.859 -9.5 8.562 1 92.06 115 ASP B O 1
ATOM 2404 N N . PRO B 1 116 ? -18.297 -10.633 9.812 1 90.75 116 PRO B N 1
ATOM 2405 C CA . PRO B 1 116 ? -18.5 -11.602 8.727 1 90.75 116 PRO B CA 1
ATOM 2406 C C . PRO B 1 116 ? -19.031 -10.961 7.449 1 90.75 116 PRO B C 1
ATOM 2408 O O . PRO B 1 116 ? -18.734 -11.438 6.348 1 90.75 116 PRO B O 1
ATOM 2411 N N . SER B 1 117 ? -19.703 -9.906 7.605 1 93.62 117 SER B N 1
ATOM 2412 C CA . SER B 1 117 ? -20.281 -9.227 6.441 1 93.62 117 SER B CA 1
ATOM 2413 C C . SER B 1 117 ? -19.219 -8.406 5.711 1 93.62 117 SER B C 1
ATOM 2415 O O . SER B 1 117 ? -19.469 -7.867 4.637 1 93.62 117 SER B O 1
ATOM 2417 N N . ALA B 1 118 ? -17.984 -8.422 6.242 1 92.88 118 ALA B N 1
ATOM 2418 C CA . ALA B 1 118 ? -16.891 -7.676 5.609 1 92.88 118 ALA B CA 1
ATOM 2419 C C . ALA B 1 118 ? -16.109 -8.562 4.637 1 92.88 118 ALA B C 1
ATOM 2421 O O . ALA B 1 118 ? -15.273 -8.07 3.885 1 92.88 118 ALA B O 1
ATOM 2422 N N . ARG B 1 119 ? -16.406 -9.789 4.582 1 94.62 119 ARG B N 1
ATOM 2423 C CA . ARG B 1 119 ? -15.641 -10.703 3.738 1 94.62 119 ARG B CA 1
ATOM 2424 C C . ARG B 1 119 ? -15.992 -10.508 2.266 1 94.62 119 ARG B C 1
ATOM 2426 O O . ARG B 1 119 ? -17.156 -10.312 1.921 1 94.62 119 ARG B O 1
ATOM 2433 N N . ASN B 1 120 ? -15 -10.508 1.471 1 95.12 120 ASN B N 1
ATOM 2434 C CA . ASN B 1 120 ? -15.148 -10.43 0.021 1 95.12 120 ASN B CA 1
ATOM 2435 C C . ASN B 1 120 ? -15.023 -11.805 -0.627 1 95.12 120 ASN B C 1
ATOM 2437 O O . ASN B 1 120 ? -14.211 -12.625 -0.201 1 95.12 120 ASN B O 1
ATOM 2441 N N . LEU B 1 121 ? -15.883 -12.062 -1.653 1 96.44 121 LEU B N 1
ATOM 2442 C CA . LEU B 1 121 ? -15.656 -13.234 -2.486 1 96.44 121 LEU B CA 1
ATOM 2443 C C . LEU B 1 121 ? -14.609 -12.945 -3.561 1 96.44 121 LEU B C 1
ATOM 2445 O O . LEU B 1 121 ? -14.797 -12.055 -4.391 1 96.44 121 LEU B O 1
ATOM 2449 N N . VAL B 1 122 ? -13.531 -13.664 -3.508 1 97.25 122 VAL B N 1
ATOM 2450 C CA . VAL B 1 122 ? -12.391 -13.43 -4.391 1 97.25 122 VAL B CA 1
ATOM 2451 C C . VAL B 1 122 ? -12.203 -14.625 -5.32 1 97.25 122 VAL B C 1
ATOM 2453 O O . VAL B 1 122 ? -12.07 -15.758 -4.863 1 97.25 122 VAL B O 1
ATOM 2456 N N . ASN B 1 123 ? -12.312 -14.383 -6.645 1 98.06 123 ASN B N 1
ATOM 2457 C CA . ASN B 1 123 ? -11.891 -15.391 -7.613 1 98.06 123 ASN B CA 1
ATOM 2458 C C . ASN B 1 123 ? -10.367 -15.422 -7.758 1 98.06 123 ASN B C 1
ATOM 2460 O O . ASN B 1 123 ? -9.734 -14.375 -7.902 1 98.06 123 ASN B O 1
ATOM 2464 N N . ILE B 1 124 ? -9.828 -16.578 -7.723 1 98.5 124 ILE B N 1
ATOM 2465 C CA . ILE B 1 124 ? -8.375 -16.719 -7.746 1 98.5 124 ILE B CA 1
ATOM 2466 C C . ILE B 1 124 ? -7.957 -17.562 -8.945 1 98.5 124 ILE B C 1
ATOM 2468 O O . ILE B 1 124 ? -8.445 -18.688 -9.11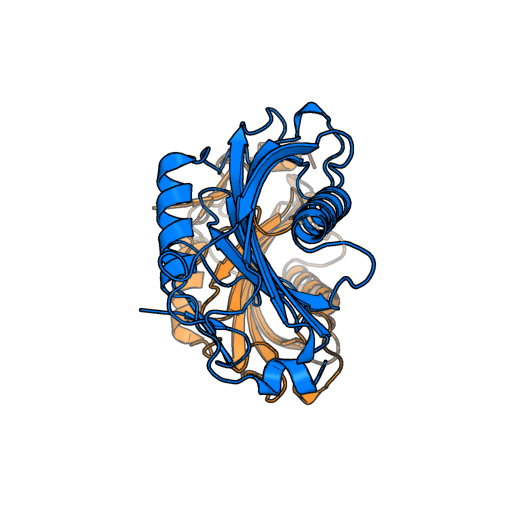7 1 98.5 124 ILE B O 1
ATOM 2472 N N . TYR B 1 125 ? -7.137 -17 -9.805 1 98.75 125 TYR B N 1
ATOM 2473 C CA . TYR B 1 125 ? -6.371 -17.766 -10.789 1 98.75 125 TYR B CA 1
ATOM 2474 C C . TYR B 1 125 ? -4.961 -18.031 -10.281 1 98.75 125 TYR B C 1
ATOM 2476 O O . TYR B 1 125 ? -4.277 -17.125 -9.805 1 98.75 125 TYR B O 1
ATOM 2484 N N . MET B 1 126 ? -4.555 -19.266 -10.344 1 98.62 126 MET B N 1
ATOM 2485 C CA . MET B 1 126 ? -3.223 -19.625 -9.867 1 98.62 126 MET B CA 1
ATOM 2486 C C . MET B 1 126 ? -2.494 -20.484 -10.898 1 98.62 126 MET B C 1
ATOM 2488 O O . MET B 1 126 ? -3.08 -21.391 -11.484 1 98.62 126 MET B O 1
ATOM 2492 N N . ALA B 1 127 ? -1.319 -20.109 -11.211 1 98.75 127 ALA B N 1
ATOM 2493 C CA . ALA B 1 127 ? -0.424 -20.969 -11.984 1 98.75 127 ALA B CA 1
ATOM 2494 C C . ALA B 1 127 ? 0.732 -21.469 -11.125 1 98.75 127 ALA B C 1
ATOM 2496 O O . ALA B 1 127 ? 1.277 -20.734 -10.305 1 98.75 127 ALA B O 1
ATOM 2497 N N . LEU B 1 128 ? 1.043 -22.719 -11.328 1 98.38 128 LEU B N 1
ATOM 2498 C CA . LEU B 1 128 ? 2.154 -23.375 -10.641 1 98.38 128 LEU B CA 1
ATOM 2499 C C . LEU B 1 128 ? 3.176 -23.891 -11.648 1 98.38 128 LEU B C 1
ATOM 2501 O O . LEU B 1 128 ? 2.824 -24.625 -12.578 1 98.38 128 LEU B O 1
ATOM 2505 N N . PHE B 1 129 ? 4.398 -23.469 -11.461 1 97.81 129 PHE B N 1
ATOM 2506 C CA . PHE B 1 129 ? 5.535 -24 -12.203 1 97.81 129 PHE B CA 1
ATOM 2507 C C . PHE B 1 129 ? 6.508 -24.703 -11.266 1 97.81 129 PHE B C 1
ATOM 2509 O O . PHE B 1 129 ? 7.016 -24.094 -10.32 1 97.81 129 PHE B O 1
ATOM 2516 N N . ARG B 1 130 ? 6.77 -25.953 -11.578 1 96.62 130 ARG B N 1
ATOM 2517 C CA . ARG B 1 130 ? 7.586 -26.734 -10.672 1 96.62 130 ARG B CA 1
ATOM 2518 C C . ARG B 1 130 ? 8.953 -27.047 -11.281 1 96.62 130 ARG B C 1
ATOM 2520 O O . ARG B 1 130 ? 9.039 -27.422 -12.453 1 96.62 130 ARG B O 1
ATOM 2527 N N . PHE B 1 131 ? 9.969 -26.844 -10.484 1 95 131 PHE B N 1
ATOM 2528 C CA . PHE B 1 131 ? 11.344 -27.094 -10.883 1 95 131 PHE B CA 1
ATOM 2529 C C . PHE B 1 131 ? 12.039 -28.016 -9.875 1 95 131 PHE B C 1
ATOM 2531 O O . PHE B 1 131 ? 12.805 -27.547 -9.031 1 95 131 PHE B O 1
ATOM 2538 N N . PRO B 1 132 ? 11.859 -29.312 -10.086 1 93.31 132 PRO B N 1
ATOM 2539 C CA . PRO B 1 132 ? 12.438 -30.266 -9.125 1 93.31 132 PRO B CA 1
ATOM 2540 C C . PRO B 1 132 ? 13.961 -30.156 -9.039 1 93.31 132 PRO B C 1
ATOM 2542 O O . PRO B 1 132 ? 14.523 -30.297 -7.949 1 93.31 132 PRO B O 1
ATOM 2545 N N . ASN B 1 133 ? 14.617 -29.828 -10.094 1 92.5 133 ASN B N 1
ATOM 2546 C CA . ASN B 1 133 ? 16.078 -29.781 -10.109 1 92.5 133 ASN B CA 1
ATOM 2547 C C . ASN B 1 133 ? 16.594 -28.578 -9.312 1 92.5 133 ASN B C 1
ATOM 2549 O O . ASN B 1 133 ? 17.766 -28.547 -8.938 1 92.5 133 ASN B O 1
ATOM 2553 N N . TYR B 1 134 ? 15.727 -27.594 -9.086 1 93.81 134 TYR B N 1
ATOM 2554 C CA . TYR B 1 134 ? 16.125 -26.406 -8.328 1 93.81 134 TYR B CA 1
ATOM 2555 C C . TYR B 1 134 ? 15.43 -26.375 -6.965 1 93.81 134 TYR B C 1
ATOM 2557 O O . TYR B 1 134 ? 15.531 -25.391 -6.23 1 93.81 134 TYR B O 1
ATOM 2565 N N . ASP B 1 135 ? 14.672 -27.406 -6.625 1 94.81 135 ASP B N 1
ATOM 2566 C CA . ASP B 1 135 ? 13.883 -27.469 -5.398 1 94.81 135 ASP B CA 1
ATOM 2567 C C . ASP B 1 135 ? 13.016 -26.219 -5.242 1 94.81 135 ASP B C 1
ATOM 2569 O O . ASP B 1 135 ? 13 -25.594 -4.18 1 94.81 135 ASP B O 1
ATOM 2573 N N . THR B 1 136 ? 12.344 -25.859 -6.379 1 96.25 136 THR B N 1
ATOM 2574 C CA . THR B 1 136 ? 11.641 -24.594 -6.391 1 96.25 136 THR B CA 1
ATOM 2575 C C . THR B 1 136 ? 10.273 -24.734 -7.043 1 96.25 136 THR B C 1
ATOM 2577 O O . THR B 1 136 ? 10.133 -25.391 -8.078 1 96.25 136 THR B O 1
ATOM 2580 N N . ASP B 1 137 ? 9.266 -24.266 -6.418 1 97.62 137 ASP B N 1
ATOM 2581 C CA . ASP B 1 137 ? 7.961 -24 -7.012 1 97.62 137 ASP B CA 1
ATOM 2582 C C . ASP B 1 137 ? 7.723 -22.5 -7.184 1 97.62 137 ASP B C 1
ATOM 2584 O O . ASP B 1 137 ? 7.988 -21.719 -6.27 1 97.62 137 ASP B O 1
ATOM 2588 N N . ILE B 1 138 ? 7.301 -22.125 -8.398 1 98.31 138 ILE B N 1
ATOM 2589 C CA . ILE B 1 138 ? 6.859 -20.75 -8.609 1 98.31 138 ILE B CA 1
ATOM 2590 C C . ILE B 1 138 ? 5.332 -20.703 -8.672 1 98.31 138 ILE B C 1
ATOM 2592 O O . ILE B 1 138 ? 4.715 -21.469 -9.422 1 98.31 138 ILE B O 1
ATOM 2596 N N . VAL B 1 139 ? 4.734 -19.875 -7.863 1 98.69 139 VAL B N 1
ATOM 2597 C CA . VAL B 1 139 ? 3.285 -19.703 -7.832 1 98.69 139 VAL B CA 1
ATOM 2598 C C . VAL B 1 139 ? 2.91 -18.281 -8.234 1 98.69 139 VAL B C 1
ATOM 2600 O O . VAL B 1 139 ? 3.416 -17.312 -7.656 1 98.69 139 VAL B O 1
ATOM 2603 N N . ILE B 1 140 ? 2.109 -18.125 -9.281 1 98.88 140 ILE B N 1
ATOM 2604 C CA . ILE B 1 140 ? 1.527 -16.859 -9.68 1 98.88 140 ILE B CA 1
ATOM 2605 C C . ILE B 1 140 ? 0.035 -16.844 -9.359 1 98.88 140 ILE B C 1
ATOM 2607 O O . ILE B 1 140 ? -0.702 -17.75 -9.766 1 98.88 140 ILE B O 1
ATOM 2611 N N . THR B 1 141 ? -0.39 -15.883 -8.617 1 98.75 141 THR B N 1
ATOM 2612 C CA . THR B 1 141 ? -1.806 -15.789 -8.281 1 98.75 141 THR B CA 1
ATOM 2613 C C . THR B 1 141 ? -2.375 -14.438 -8.703 1 98.75 141 THR B C 1
ATOM 2615 O O . THR B 1 141 ? -1.712 -13.406 -8.562 1 98.75 141 THR B O 1
ATOM 2618 N N . TYR B 1 142 ? -3.508 -14.453 -9.25 1 98.75 142 TYR B N 1
ATOM 2619 C CA . TYR B 1 142 ? -4.301 -13.273 -9.594 1 98.75 142 TYR B CA 1
ATOM 2620 C C . TYR B 1 142 ? -5.617 -13.266 -8.828 1 98.75 142 TYR B C 1
ATOM 2622 O O . TYR B 1 142 ? -6.488 -14.109 -9.062 1 98.75 142 TYR B O 1
ATOM 2630 N N . ASN B 1 143 ? -5.762 -12.336 -7.895 1 97.5 143 ASN B N 1
ATOM 2631 C CA . ASN B 1 143 ? -6.922 -12.227 -7.02 1 97.5 143 ASN B CA 1
ATOM 2632 C C . ASN B 1 143 ? -7.914 -11.188 -7.527 1 97.5 143 ASN B C 1
ATOM 2634 O O . ASN B 1 143 ? -7.57 -10.008 -7.648 1 97.5 143 ASN B O 1
ATOM 2638 N N . ILE B 1 144 ? -9.141 -11.586 -7.777 1 97.31 144 ILE B N 1
ATOM 2639 C CA . ILE B 1 144 ? -10.172 -10.727 -8.336 1 97.31 144 ILE B CA 1
ATOM 2640 C C . ILE B 1 144 ? -11.398 -10.734 -7.418 1 97.31 144 ILE B C 1
ATOM 2642 O O . ILE B 1 144 ? -12.203 -11.664 -7.457 1 97.31 144 ILE B O 1
ATOM 2646 N N . PRO B 1 145 ? -11.469 -9.703 -6.613 1 96.12 145 PRO B N 1
ATOM 2647 C CA . PRO B 1 145 ? -12.727 -9.633 -5.867 1 96.12 145 PRO B CA 1
ATOM 2648 C C . PRO B 1 145 ? -13.953 -9.547 -6.777 1 96.12 145 PRO B C 1
ATOM 2650 O O . PRO B 1 145 ? -14.047 -8.633 -7.598 1 96.12 145 PRO B O 1
ATOM 2653 N N . ILE B 1 146 ? -14.898 -10.477 -6.629 1 95.69 146 ILE B N 1
ATOM 2654 C CA . ILE B 1 146 ? -16.047 -10.5 -7.523 1 95.69 146 ILE B CA 1
ATOM 2655 C C . ILE B 1 146 ? -17.312 -10.133 -6.754 1 95.69 146 ILE B C 1
ATOM 2657 O O . ILE B 1 146 ? -18.344 -9.828 -7.352 1 95.69 146 ILE B O 1
ATOM 2661 N N . LEU B 1 147 ? -17.281 -10.219 -5.457 1 94.31 147 LEU B N 1
ATOM 2662 C CA . LEU B 1 147 ? -18.312 -9.719 -4.555 1 94.31 147 LEU B CA 1
ATOM 2663 C C . LEU B 1 147 ? -17.688 -9.031 -3.344 1 94.31 147 LEU B C 1
ATOM 2665 O O . LEU B 1 147 ? -16.891 -9.633 -2.625 1 94.31 147 LEU B O 1
ATOM 2669 N N . ILE B 1 148 ? -18.031 -7.785 -3.162 1 93.31 148 ILE B N 1
ATOM 2670 C CA . ILE B 1 148 ? -17.531 -7.016 -2.031 1 93.31 148 ILE B CA 1
ATOM 2671 C C . ILE B 1 148 ? -18.547 -7.047 -0.893 1 93.31 148 ILE B C 1
ATOM 2673 O O . ILE B 1 148 ? -19.719 -6.711 -1.088 1 93.31 148 ILE B O 1
ATOM 2677 N N . GLY B 1 149 ? -18.047 -7.449 0.263 1 93.19 149 GLY B N 1
ATOM 2678 C CA . GLY B 1 149 ? -18.922 -7.512 1.421 1 93.19 149 GLY B CA 1
ATOM 2679 C C . GLY B 1 149 ? -19.547 -6.168 1.776 1 93.19 149 GLY B C 1
ATOM 2680 O O . GLY B 1 149 ? -18.938 -5.121 1.515 1 93.19 149 GLY B O 1
ATOM 2681 N N . ALA B 1 150 ? -20.641 -6.207 2.393 1 91.69 150 ALA B N 1
ATOM 2682 C CA . ALA B 1 150 ? -21.391 -4.996 2.729 1 91.69 150 ALA B CA 1
ATOM 2683 C C . ALA B 1 150 ? -20.609 -4.129 3.713 1 91.69 150 ALA B C 1
ATOM 2685 O O . ALA B 1 150 ? -20.656 -2.896 3.641 1 91.69 150 ALA B O 1
ATOM 2686 N N . ALA B 1 151 ? -19.859 -4.766 4.566 1 91.75 151 ALA B N 1
ATOM 2687 C CA . ALA B 1 151 ? -19.141 -4.039 5.605 1 91.75 151 ALA B CA 1
ATOM 2688 C C . ALA B 1 151 ? -17.656 -3.947 5.277 1 91.75 151 ALA B C 1
ATOM 2690 O O . ALA B 1 151 ? -16.844 -3.561 6.125 1 91.75 151 ALA B O 1
ATOM 2691 N N . SER B 1 152 ? -17.297 -4.379 4.086 1 91.44 152 SER B N 1
ATOM 2692 C CA . SER B 1 152 ? -15.883 -4.363 3.697 1 91.44 152 SER B CA 1
ATOM 2693 C C . SER B 1 152 ? -15.359 -2.938 3.578 1 91.44 152 SER B C 1
ATOM 2695 O O . SER B 1 152 ? -16.062 -2.055 3.068 1 91.44 152 SER B O 1
ATOM 2697 N N . SER B 1 153 ? -14.133 -2.752 3.969 1 86.5 153 SER B N 1
ATOM 2698 C CA . SER B 1 153 ? -13.477 -1.458 3.818 1 86.5 153 SER B CA 1
ATOM 2699 C C . SER B 1 153 ? -13.352 -1.07 2.348 1 86.5 153 SER B C 1
ATOM 2701 O O . SER B 1 153 ? -13.117 0.096 2.027 1 86.5 153 SER B O 1
ATOM 2703 N N . SER B 1 154 ? -13.531 -2.01 1.474 1 83.94 154 SER B N 1
ATOM 2704 C CA . SER B 1 154 ? -13.391 -1.766 0.042 1 83.94 154 SER B CA 1
ATOM 2705 C C . SER B 1 154 ? -14.695 -1.272 -0.568 1 83.94 154 SER B C 1
ATOM 2707 O O . SER B 1 154 ? -14.719 -0.822 -1.716 1 83.94 154 SER B O 1
ATOM 2709 N N . ARG B 1 155 ? -15.727 -1.293 0.157 1 82.75 155 ARG B N 1
ATOM 2710 C CA . ARG B 1 155 ? -17.062 -1.081 -0.382 1 82.75 155 ARG B CA 1
ATOM 2711 C C . ARG B 1 155 ? -17.188 0.287 -1.046 1 82.75 155 ARG B C 1
ATOM 2713 O O . ARG B 1 155 ? -17.812 0.422 -2.1 1 82.75 155 ARG B O 1
ATOM 2720 N N . GLN B 1 156 ? -16.469 1.275 -0.548 1 74.69 156 GLN B N 1
ATOM 2721 C CA . GLN B 1 156 ? -16.656 2.633 -1.049 1 74.69 156 GLN B CA 1
ATOM 2722 C C . GLN B 1 156 ? -15.703 2.928 -2.203 1 74.69 156 GLN B C 1
ATOM 2724 O O . GLN B 1 156 ? -15.938 3.857 -2.98 1 74.69 156 GLN B O 1
ATOM 2729 N N . THR B 1 157 ? -14.711 2.061 -2.381 1 73.69 157 THR B N 1
ATOM 2730 C CA . THR B 1 157 ? -13.656 2.49 -3.295 1 73.69 157 THR B CA 1
ATOM 2731 C C . THR B 1 157 ? -13.438 1.453 -4.391 1 73.69 157 THR B C 1
ATOM 2733 O O . THR B 1 157 ? -13.062 1.799 -5.512 1 73.69 157 THR B O 1
ATOM 2736 N N . ALA B 1 158 ? -13.789 0.254 -4.082 1 77.06 158 ALA B N 1
ATOM 2737 C CA . ALA B 1 158 ? -13.414 -0.791 -5.031 1 77.06 158 ALA B CA 1
ATOM 2738 C C . ALA B 1 158 ? -14.609 -1.21 -5.879 1 77.06 158 ALA B C 1
ATOM 2740 O O . ALA B 1 158 ? -15.75 -1.212 -5.402 1 77.06 158 ALA B O 1
ATOM 2741 N N . GLN B 1 159 ? -14.25 -1.486 -7.109 1 84.25 159 GLN B N 1
ATOM 2742 C CA . GLN B 1 159 ? -15.234 -2.082 -8.016 1 84.25 159 GLN B CA 1
ATOM 2743 C C . GLN B 1 159 ? -15 -3.584 -8.164 1 84.25 159 GLN B C 1
ATOM 2745 O O . GLN B 1 159 ? -13.852 -4.031 -8.258 1 84.25 159 GLN B O 1
ATOM 2750 N N . GLU B 1 160 ? -16.109 -4.27 -8.211 1 89.69 160 GLU B N 1
ATOM 2751 C CA . GLU B 1 160 ? -16.016 -5.715 -8.414 1 89.69 160 GLU B CA 1
ATOM 2752 C C . GLU B 1 160 ? -15.406 -6.043 -9.773 1 89.69 160 GLU B C 1
ATOM 2754 O O . GLU B 1 160 ? -15.672 -5.367 -10.766 1 89.69 160 GLU B O 1
ATOM 2759 N N . GLY B 1 161 ? -14.625 -7.07 -9.781 1 90.88 161 GLY B N 1
ATOM 2760 C CA . GLY B 1 161 ? -13.891 -7.43 -10.984 1 90.88 161 GLY B CA 1
ATOM 2761 C C . GLY B 1 161 ? -14.688 -8.289 -11.938 1 90.88 161 GLY B C 1
ATOM 2762 O O . GLY B 1 161 ? -15.695 -8.883 -11.547 1 90.88 161 GLY B O 1
ATOM 2763 N N . ASN B 1 162 ? -14.227 -8.211 -13.148 1 92.5 162 ASN B N 1
ATOM 2764 C CA . ASN B 1 162 ? -14.727 -9.086 -14.211 1 92.5 162 ASN B CA 1
ATOM 2765 C C . ASN B 1 162 ? -13.805 -10.289 -14.414 1 92.5 162 ASN B C 1
ATOM 2767 O O . ASN B 1 162 ? -12.672 -10.141 -14.859 1 92.5 162 ASN B O 1
ATOM 2771 N N . ILE B 1 163 ? -14.336 -11.461 -14.18 1 94.19 163 ILE B N 1
ATOM 2772 C CA . ILE B 1 163 ? -13.5 -12.656 -14.172 1 94.19 163 ILE B CA 1
ATOM 2773 C C . ILE B 1 163 ? -13.008 -12.945 -15.586 1 94.19 163 ILE B C 1
ATOM 2775 O O . ILE B 1 163 ? -11.891 -13.445 -15.773 1 94.19 163 ILE B O 1
ATOM 2779 N N . GLN B 1 164 ? -13.828 -12.664 -16.594 1 95.06 164 GLN B N 1
ATOM 2780 C CA . GLN B 1 164 ? -13.422 -12.938 -17.969 1 95.06 164 GLN B CA 1
ATOM 2781 C C . GLN B 1 164 ? -12.266 -12.039 -18.391 1 95.06 164 GLN B C 1
ATOM 2783 O O . GLN B 1 164 ? -11.297 -12.508 -19 1 95.06 164 GLN B O 1
ATOM 2788 N N . VAL B 1 165 ? -12.375 -10.781 -18.062 1 95.56 165 VAL B N 1
ATOM 2789 C CA . VAL B 1 165 ? -11.305 -9.836 -18.344 1 95.56 165 VAL B CA 1
ATOM 2790 C C . VAL B 1 165 ? -10.039 -10.234 -17.578 1 95.56 165 VAL B C 1
ATOM 2792 O O . VAL B 1 165 ? -8.945 -10.242 -18.141 1 95.56 165 VAL B O 1
ATOM 2795 N N . GLY B 1 166 ? -10.227 -10.578 -16.344 1 96.81 166 GLY B N 1
ATOM 2796 C CA . GLY B 1 166 ? -9.109 -11.031 -15.531 1 96.81 166 GLY B CA 1
ATOM 2797 C C . GLY B 1 166 ? -8.422 -12.266 -16.094 1 96.81 166 GLY B C 1
ATOM 2798 O O . GLY B 1 166 ? -7.191 -12.367 -16.047 1 96.81 166 GLY B O 1
ATOM 2799 N N . PHE B 1 167 ? -9.258 -13.133 -16.625 1 97.81 167 PHE B N 1
ATOM 2800 C CA . PHE B 1 167 ? -8.688 -14.359 -17.172 1 97.81 167 PHE B CA 1
ATOM 2801 C C . PHE B 1 167 ? -7.828 -14.062 -18.406 1 97.81 167 PHE B C 1
ATOM 2803 O O . PHE B 1 167 ? -6.758 -14.641 -18.562 1 97.81 167 PHE B O 1
ATOM 2810 N N . GLU B 1 168 ? -8.305 -13.195 -19.203 1 98 168 GLU B N 1
ATOM 2811 C CA . GLU B 1 168 ? -7.531 -12.828 -20.391 1 98 168 GLU B CA 1
ATOM 2812 C C . GLU B 1 168 ? -6.203 -12.18 -20 1 98 168 GLU B C 1
ATOM 2814 O O . GLU B 1 168 ? -5.172 -12.461 -20.609 1 98 168 GLU B O 1
ATOM 2819 N N . GLU B 1 169 ? -6.227 -11.328 -18.969 1 97.56 169 GLU B N 1
ATOM 2820 C CA . GLU B 1 169 ? -4.992 -10.742 -18.469 1 97.56 169 GLU B CA 1
ATOM 2821 C C . GLU B 1 169 ? -4.059 -11.812 -17.906 1 97.56 169 GLU B C 1
ATOM 2823 O O . GLU B 1 169 ? -2.848 -11.766 -18.141 1 97.56 169 GLU B O 1
ATOM 2828 N N . PHE B 1 170 ? -4.668 -12.75 -17.281 1 98.5 170 PHE B N 1
ATOM 2829 C CA . PHE B 1 170 ? -3.877 -13.82 -16.672 1 98.5 170 PHE B CA 1
ATOM 2830 C C . PHE B 1 170 ? -3.191 -14.648 -17.75 1 98.5 170 PHE B C 1
ATOM 2832 O O . PHE B 1 170 ? -2.006 -14.969 -17.641 1 98.5 170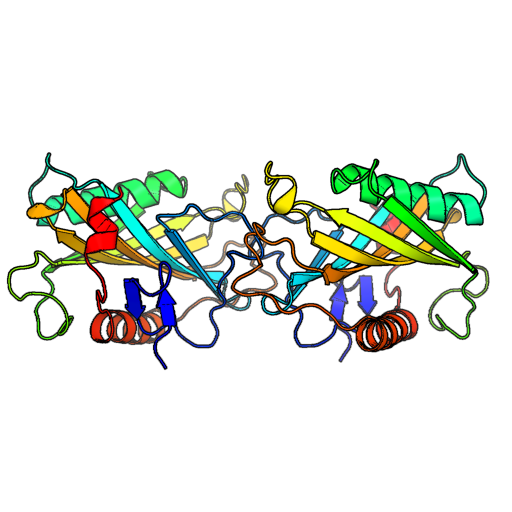 PHE B O 1
ATOM 2839 N N . LYS B 1 171 ? -3.947 -14.984 -18.75 1 98.19 171 LYS B N 1
ATOM 2840 C CA . LYS B 1 171 ? -3.383 -15.734 -19.875 1 98.19 171 LYS B CA 1
ATOM 2841 C C . LYS B 1 171 ? -2.215 -14.977 -20.516 1 98.19 171 LYS B C 1
ATOM 2843 O O . LYS B 1 171 ? -1.2 -15.578 -20.859 1 98.19 171 LYS B O 1
ATOM 2848 N N . ARG B 1 172 ? -2.422 -13.719 -20.594 1 98.12 172 ARG B N 1
ATOM 2849 C CA . ARG B 1 172 ? -1.352 -12.898 -21.156 1 98.12 172 ARG B CA 1
ATOM 2850 C C . ARG B 1 172 ? -0.118 -12.922 -20.266 1 98.12 172 ARG B C 1
ATOM 2852 O O . ARG B 1 172 ? 1.012 -12.984 -20.75 1 98.12 172 ARG B O 1
ATOM 2859 N N . MET B 1 173 ? -0.295 -12.836 -18.984 1 98.56 173 MET B N 1
ATOM 2860 C CA . MET B 1 173 ? 0.808 -12.945 -18.031 1 98.56 173 MET B CA 1
ATOM 2861 C C . MET B 1 173 ? 1.564 -14.258 -18.234 1 98.56 173 MET B C 1
ATOM 2863 O O . MET B 1 173 ? 2.791 -14.258 -18.344 1 98.56 173 MET B O 1
ATOM 2867 N N . LEU B 1 174 ? 0.82 -15.32 -18.359 1 98.38 174 LEU B N 1
ATOM 2868 C CA . LEU B 1 174 ? 1.432 -16.641 -18.5 1 98.38 174 LEU B CA 1
ATOM 2869 C C . LEU B 1 174 ? 2.176 -16.75 -19.828 1 98.38 174 LEU B C 1
ATOM 2871 O O . LEU B 1 174 ? 3.281 -17.297 -19.891 1 98.38 174 LEU B O 1
ATOM 2875 N N . ALA B 1 175 ? 1.586 -16.203 -20.844 1 98.12 175 ALA B N 1
ATOM 2876 C CA . ALA B 1 175 ? 2.162 -16.281 -22.172 1 98.12 175 ALA B CA 1
ATOM 2877 C C . ALA B 1 175 ? 3.488 -15.531 -22.25 1 98.12 175 ALA B C 1
ATOM 2879 O O . ALA B 1 175 ? 4.344 -15.852 -23.078 1 98.12 175 ALA B O 1
ATOM 2880 N N . THR B 1 176 ? 3.658 -14.539 -21.391 1 98.31 176 THR B N 1
ATOM 2881 C CA . THR B 1 176 ? 4.844 -13.695 -21.469 1 98.31 176 THR B CA 1
ATOM 2882 C C . THR B 1 176 ? 5.824 -14.031 -20.344 1 98.31 176 THR B C 1
ATOM 2884 O O . THR B 1 176 ? 6.934 -13.5 -20.297 1 98.31 176 THR B O 1
ATOM 2887 N N . PHE B 1 177 ? 5.465 -14.969 -19.547 1 98.5 177 PHE B N 1
ATOM 2888 C CA . PHE B 1 177 ? 6.312 -15.336 -18.422 1 98.5 177 PHE B CA 1
ATOM 2889 C C . PHE B 1 177 ? 7.609 -15.977 -18.906 1 98.5 177 PHE B C 1
ATOM 2891 O O . PHE B 1 177 ? 7.59 -16.922 -19.672 1 98.5 177 PHE B O 1
ATOM 2898 N N . LYS B 1 178 ? 8.688 -15.414 -18.344 1 97.44 178 LYS B N 1
ATOM 2899 C CA . LYS B 1 178 ? 10.008 -15.891 -18.734 1 97.44 178 LYS B CA 1
ATOM 2900 C C . LYS B 1 178 ? 10.984 -15.859 -17.562 1 97.44 178 LYS B C 1
ATOM 2902 O O . LYS B 1 178 ? 10.992 -14.906 -16.781 1 97.44 178 LYS B O 1
ATOM 2907 N N . ILE B 1 179 ? 11.758 -16.938 -17.422 1 97.5 179 ILE B N 1
ATOM 2908 C CA . ILE B 1 179 ? 12.891 -16.938 -16.5 1 97.5 179 ILE B CA 1
ATOM 2909 C C . ILE B 1 179 ? 14.172 -16.562 -17.25 1 97.5 179 ILE B C 1
ATOM 2911 O O . ILE B 1 179 ? 14.625 -17.312 -18.109 1 97.5 179 ILE B O 1
ATOM 2915 N N . ASN B 1 180 ? 14.727 -15.453 -16.859 1 97.19 180 ASN B N 1
ATOM 2916 C CA . ASN B 1 180 ? 15.906 -14.93 -17.547 1 97.19 180 ASN B CA 1
ATOM 2917 C C . ASN B 1 180 ? 17.203 -15.438 -16.906 1 97.19 180 ASN B C 1
ATOM 2919 O O . ASN B 1 180 ? 18.234 -15.508 -17.562 1 97.19 180 ASN B O 1
ATOM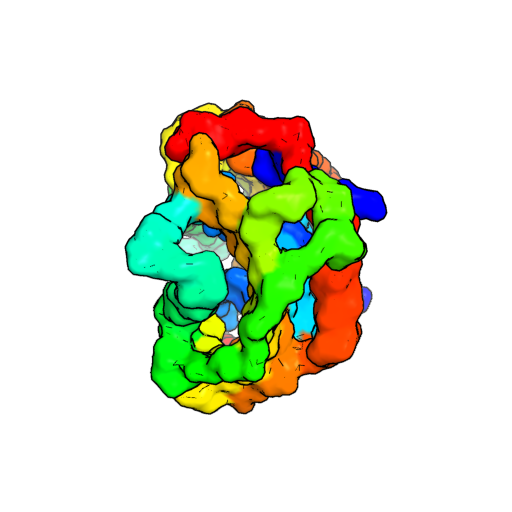 2923 N N . ASN B 1 181 ? 17.094 -15.664 -15.625 1 96 181 ASN B N 1
ATOM 2924 C CA . ASN B 1 181 ? 18.266 -16.078 -14.859 1 96 181 ASN B CA 1
ATOM 2925 C C . ASN B 1 181 ? 17.906 -17.141 -13.812 1 96 181 ASN B C 1
ATOM 2927 O O . ASN B 1 181 ? 17.344 -16.812 -12.766 1 96 181 ASN B O 1
ATOM 2931 N N . TYR B 1 182 ? 18.344 -18.391 -14.023 1 93 182 TYR B N 1
ATOM 2932 C CA . TYR B 1 182 ? 17.984 -19.516 -13.164 1 93 182 TYR B CA 1
ATOM 2933 C C . TYR B 1 182 ? 18.812 -19.5 -11.883 1 93 182 TYR B C 1
ATOM 2935 O O . TYR B 1 182 ? 18.516 -20.234 -10.938 1 93 182 TYR B O 1
ATOM 2943 N N . ASP B 1 183 ? 19.781 -18.562 -11.766 1 91.56 183 ASP B N 1
ATOM 2944 C CA . ASP B 1 183 ? 20.562 -18.438 -10.547 1 91.56 183 ASP B CA 1
ATOM 2945 C C . ASP B 1 183 ? 19.703 -17.953 -9.383 1 91.56 183 ASP B C 1
ATOM 2947 O O . ASP B 1 183 ? 20.094 -18.078 -8.219 1 91.56 183 ASP B O 1
ATOM 2951 N N . LEU B 1 184 ? 18.547 -17.453 -9.844 1 90.5 184 LEU B N 1
ATOM 2952 C CA . LEU B 1 184 ? 17.578 -17.016 -8.859 1 90.5 184 LEU B CA 1
ATOM 2953 C C . LEU B 1 184 ? 17.25 -18.141 -7.879 1 90.5 184 LEU B C 1
ATOM 2955 O O . LEU B 1 184 ? 17.016 -17.891 -6.695 1 90.5 184 LEU B O 1
ATOM 2959 N N . PHE B 1 185 ? 17.391 -19.406 -8.359 1 88.62 185 PHE B N 1
ATOM 2960 C CA . PHE B 1 185 ? 16.953 -20.562 -7.578 1 88.62 185 PHE B CA 1
ATOM 2961 C C . PHE B 1 185 ? 18.125 -21.125 -6.766 1 88.62 185 PHE B C 1
ATOM 2963 O O . PHE B 1 185 ? 17.938 -22 -5.922 1 88.62 185 PHE B O 1
ATOM 2970 N N . ALA B 1 186 ? 19.391 -20.812 -7.16 1 72.75 186 ALA B N 1
ATOM 2971 C CA . ALA B 1 186 ? 20.562 -21.312 -6.453 1 72.75 186 ALA B CA 1
ATOM 2972 C C . ALA B 1 186 ? 20.672 -20.703 -5.062 1 72.75 186 ALA B C 1
ATOM 2974 O O . ALA B 1 186 ? 21.234 -21.312 -4.148 1 72.75 186 ALA B O 1
ATOM 2975 N N . ALA B 1 187 ? 20.203 -19.422 -4.938 1 53.84 187 ALA B N 1
ATOM 2976 C CA . ALA B 1 187 ? 20.438 -18.688 -3.689 1 53.84 187 ALA B CA 1
ATOM 2977 C C . ALA B 1 187 ? 19.422 -19.109 -2.625 1 53.84 187 ALA B C 1
ATOM 2979 O O . ALA B 1 187 ? 19.578 -18.781 -1.447 1 53.84 187 ALA B O 1
ATOM 2980 N N . THR B 1 188 ? 18.25 -19.609 -3 1 42.06 188 THR B N 1
ATOM 2981 C CA . THR B 1 188 ? 17.328 -19.969 -1.933 1 42.06 188 THR B CA 1
ATOM 2982 C C . THR B 1 188 ? 17.766 -21.266 -1.267 1 42.06 188 THR B C 1
ATOM 2984 O O . THR B 1 188 ? 18.281 -22.172 -1.928 1 42.06 188 THR B O 1
#

Foldseek 3Di:
DWDADLNNQKTFDDPPQWDFCVVVDPDDSQKTKTARQQARKIKMKGKDFADPPDDLQVVVVVVQCVVCVVQVFNVFKDKDDKDWDACVLAVADDRPWTKMKIKIWTFGAPPPDDPSLQTFIWIKIKMWTGDVVLRIIMIMIIIFGQGGGPPHPCVVRHDGDDVVVVVVSVSRRNHGIHRPHPVSSVVD/DWDADLNNQKTFDDPPQWDFCVVVDPDDSQKTKTARQQARKIKMKGKDFADPPDDLQVVVVVVQCVVCVVQVFNVFKDKDDKDWDACVLAVADPRPWTKMKIKIWTFGAPPPDDPSLQTFIWIKIKMWTGDVVLRIIMIMIIIFGQGGGPPHPCVVRHDGDDVVVVVVSVSRRNHGIHRNHPVSSVVD

Secondary structure (DSSP, 8-state):
-PEEETTTTEEE---TT-EE-TTTS---TTEEEEEETTTTEEEEEEEEE---SS-HHHHHHHHHHHHHHHTT-GGGEEEEEEEE--TTTSTTS-TT--EEEEEEEEEE-GGG---GGGPEEEEEEEEEEEEGGGTEEEEEEEEEEEE--TT-TTTTTPPPPPHHHHHHHHHHHHHH-EES-GGGGT--/-PEEETTTTEEE---TT-EE-TTTS---TTEEEEEETTTTEEEEEEEEE---SS-HHHHHHHHHHHHHHHTT-GGGEEEEEEEE--TTTSTTS-TT--EEEEEEEEEE-GGG---GGGPEEEEEEEEEEEEGGGTEEEEEEEEEEEE--TT-TTTTTPPPPPHHHHHHHHHHHHHH-EES-GGGGT--

Nearest PDB structures (foldseek):
  5yfg-assembly1_A  TM=7.572E-01  e=2.137E-13  Homo sapiens
  1eq6-assembly1_A  TM=7.355E-01  e=3.097E-11  Saccharomyces cerevisiae
  1jhs-assembly1_A  TM=6.966E-01  e=3.669E-11  Saccharomyces cerevisiae
  3jty-assembly4_D  TM=2.253E-01  e=9.109E+00  Pseudomonas protegens Pf-5
  5yfg-assembly1_A  TM=7.419E-01  e=2.767E-13  Homo sapiens

Solvent-accessible surface area (backbone atoms only — not comparable to full-atom values): 19789 Å² total; per-residue (Å²): 125,66,40,70,35,80,92,49,25,27,34,24,46,60,66,83,75,43,37,66,40,65,73,77,41,86,63,60,88,53,43,49,52,29,35,21,69,57,39,60,26,36,40,37,42,34,60,40,71,44,71,78,90,47,58,75,76,51,42,51,53,51,52,52,50,49,51,25,50,76,46,71,9,64,92,40,54,46,78,75,46,74,45,78,54,50,52,86,53,32,60,57,52,68,83,84,50,55,31,35,38,37,33,30,39,32,40,32,40,62,89,74,50,79,54,75,52,21,30,20,39,27,40,34,44,34,40,36,40,47,34,78,93,52,48,28,25,38,41,37,37,40,40,33,30,56,39,72,16,85,62,19,90,47,53,89,62,37,44,66,45,53,66,69,62,49,46,55,53,46,49,47,23,41,46,45,33,34,75,72,37,75,64,66,45,70,75,103,124,67,39,71,34,80,93,50,27,27,35,24,46,60,66,83,76,43,37,68,41,66,75,79,41,88,62,60,89,51,43,48,53,27,35,22,70,57,39,60,26,34,42,38,42,34,59,40,73,45,71,78,90,47,57,76,74,50,41,52,52,50,52,52,50,47,51,25,50,78,46,70,10,63,92,39,56,47,78,74,47,75,45,77,54,50,53,86,52,31,58,57,53,67,83,82,50,54,32,34,37,36,32,29,39,32,41,33,42,63,88,73,50,78,55,76,54,20,32,21,38,27,41,34,43,34,39,37,42,46,35,78,93,52,49,27,25,37,40,39,38,39,39,33,31,57,38,73,17,85,65,21,91,47,53,88,62,38,44,65,46,53,66,69,60,50,47,54,51,47,50,48,23,40,46,46,32,34,75,72,36,76,64,67,45,70,75,106

Sequence (376 aa):
MDKELFGGSISMYIPPSFEDISNVRNVPDNQEVFADVNTDQSIIVEILEFVKQVANEDAAKYHFDSIASDNDAENFNTIHQITQLTSQEIPNLPSDTPMYFCTGQQSVAKFNEKDPSARNLVNIYMALFRFPNYDTDIVITYNIPILIGAASSSRQTAQEGNIQVGFEEFKRMLATFKINNYDLFAATMDKELFGGSISMYIPPSFEDISNVRNVPDNQEVFADVNTDQSIIVEILEFVKQVANEDAAKYHFDSIASDNDAENFNTIHQITQLTSQEIPNLPSDTPMYFCTGQQSVAKFNEKDPSARNLVNIYMALFRFPNYDTDIVITYNIPILIGAASSSRQTAQEGNIQVGFEEFKRMLATFKINNYDLFAAT